Protein AF-A0A2E7CKZ2-F1 (afdb_monomer)

pLDDT: mean 75.41, std 21.63, range [37.88, 98.19]

Foldseek 3Di:
DVVVVVVVLVVVLVCLVCVLVVVLVPPPDPPDDPPVCVVSVVVSVCCVVLVVVVCVLVVVVVVVVVVVVVVLVVCVVVVVVVCCVPPVPPPPVPPDPPPPDPQDPPVVLLVQLLVLQLVLQLLLCVVCCVPDVPLQVPHDSNLLSNLLSCLSVLLVVLLVVLCVVLVKDKGKDFDPSQSVVSVVLSVVSARASRRIFMAIGDPLQSLLVSLLRSLVSLLVQLVVLCVVCVVVVPVSSLSSSLSSLRNSLRLLDLDPPRSVVSNCVRPVPSSSVSNSVSVVCNSPSRDPVNSVRD

Secondary structure (DSSP, 8-state):
-HHHHHHHHHHHHHHHHHHHHHHHHH----S--TTHHHHHHHHHHHHHHHHHHHHHHHHHHHHHHHHHHHHHHHHHHHHHHHHHHH-TT----TTS-TT------HHHHHHHHHHHHHHHHHHHHHHHHTT-GGGSTT--HHHHHHHHHHHHHHHHHHHHHHHHHHT-EEEEE--HHHHHHHHHHHHTT-----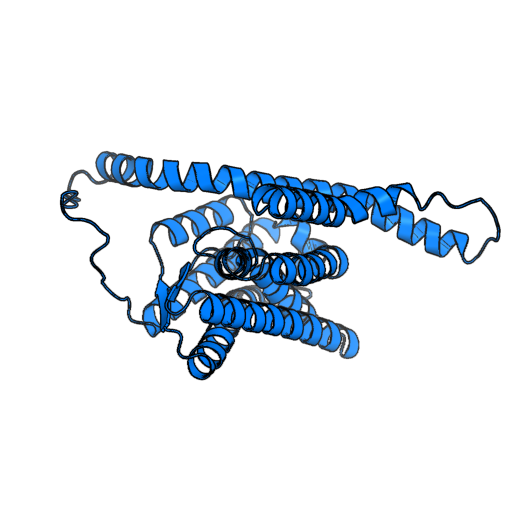S-EEEEES-HHHHHHHHHHHHHHHHHHHHHHHHHHHHHT-HHHHHHHHHHHHHHHHHTSS-TTSHHHHHHHH-HHHHHHHHHHHHHHHHHHS-GGGGG--

Sequence (294 aa):
MSNLASSFLFALAWLVLLTPIFFIGWFEPDAGSGETAVATMVFATIFRSNGRNILRSSLMSAIRTTIRMISRRVIRVLIPFILRVFLPMARTSTSKNPDLDSKQPLFLSLTISFFALFFSFLGVLWLHLLQAPSILAGLSLGVGAALAGSALLFHYVYLFVFSRYLNVSVDLQVPADGLLLQAYFTGAGSYLPLASDVLVEGDSKNCAVCSFWCISALLGTSLMFDLIGHLWGSPLFVLWGAQILLYTFVVSFPLPPLQGYTLWKGYKLWWVMIFSLIFCSFVLNLPQPFYAIL

Nearest PDB structures (foldseek):
  8u3d-assembly1_A  TM=3.084E-01  e=3.964E+00  Homo sapiens
  6p2p-assembly1_B  TM=1.434E-01  e=7.604E+00  Homo sapiens

Structure (mmCIF, N/CA/C/O backbone):
data_AF-A0A2E7CKZ2-F1
#
_entry.id   AF-A0A2E7CKZ2-F1
#
loop_
_atom_site.group_PDB
_atom_site.id
_atom_site.type_symbol
_atom_site.label_atom_id
_atom_site.label_alt_id
_atom_site.label_comp_id
_atom_site.label_asym_id
_atom_site.label_entity_id
_atom_site.label_seq_id
_atom_site.pdbx_PDB_ins_code
_atom_site.Cartn_x
_atom_site.Cartn_y
_atom_site.Cartn_z
_atom_site.occupancy
_atom_site.B_iso_or_equiv
_atom_site.auth_seq_id
_atom_site.auth_comp_id
_atom_site.auth_asym_id
_atom_site.auth_atom_id
_atom_site.pdbx_PDB_model_num
ATOM 1 N N . MET A 1 1 ? -21.711 -20.782 21.950 1.00 48.84 1 MET A N 1
ATOM 2 C CA . MET A 1 1 ? -21.763 -20.887 20.468 1.00 48.84 1 MET A CA 1
ATOM 3 C C . MET A 1 1 ? -20.731 -20.011 19.732 1.00 48.84 1 MET A C 1
ATOM 5 O O . MET A 1 1 ? -20.513 -20.247 18.553 1.00 48.84 1 MET A O 1
ATOM 9 N N . SER A 1 2 ? -20.036 -19.062 20.379 1.00 57.38 2 SER A N 1
ATOM 10 C CA . SER A 1 2 ? -19.070 -18.151 19.724 1.00 57.38 2 SER A CA 1
ATOM 11 C C . SER A 1 2 ? -17.755 -18.800 19.256 1.00 57.38 2 SER A C 1
ATOM 13 O O . SER A 1 2 ? -17.193 -18.367 18.253 1.00 57.38 2 SER A O 1
ATOM 15 N N . ASN A 1 3 ? -17.276 -19.850 19.936 1.00 55.06 3 ASN A N 1
ATOM 16 C CA . ASN A 1 3 ? -16.009 -20.506 19.579 1.00 55.06 3 ASN A CA 1
ATOM 17 C C . ASN A 1 3 ? -16.115 -21.388 18.329 1.00 55.06 3 ASN A C 1
ATOM 19 O O . ASN A 1 3 ? -15.192 -21.415 17.528 1.00 55.06 3 ASN A O 1
ATOM 23 N N . LEU A 1 4 ? -17.255 -22.050 18.104 1.00 60.00 4 LEU A N 1
ATOM 24 C CA . LEU A 1 4 ? -17.423 -22.908 16.928 1.00 60.00 4 LEU A CA 1
ATOM 25 C C . LEU A 1 4 ? -17.482 -22.082 15.631 1.00 60.00 4 LEU A C 1
ATOM 27 O O . LEU A 1 4 ? -16.853 -22.430 14.638 1.00 60.00 4 LEU A O 1
ATOM 31 N N . ALA A 1 5 ? -18.181 -20.942 15.667 1.00 51.09 5 ALA A N 1
ATOM 32 C CA . ALA A 1 5 ? -18.279 -20.026 14.533 1.00 51.09 5 ALA A CA 1
ATOM 33 C C . ALA A 1 5 ? -16.936 -19.349 14.210 1.00 51.09 5 ALA A C 1
ATOM 35 O O . ALA A 1 5 ? -16.622 -19.127 13.041 1.00 51.09 5 ALA A O 1
ATOM 36 N N . SER A 1 6 ? -16.116 -19.045 15.224 1.00 43.94 6 SER A N 1
ATOM 37 C CA . SER A 1 6 ? -14.786 -18.467 15.003 1.00 43.94 6 SER A CA 1
ATOM 38 C C . SER A 1 6 ? -13.802 -19.493 14.434 1.00 43.94 6 SER A C 1
ATOM 40 O O . SER A 1 6 ? -13.069 -19.156 13.505 1.00 43.94 6 SER A O 1
ATOM 42 N N . SER A 1 7 ? -13.837 -20.741 14.914 1.00 53.34 7 SER A N 1
ATOM 43 C CA . SER A 1 7 ? -13.056 -21.854 14.363 1.00 53.34 7 SER A CA 1
ATOM 44 C C . SER A 1 7 ? -13.473 -22.196 12.934 1.00 53.34 7 SER A C 1
ATOM 46 O O . SER A 1 7 ? -12.609 -22.420 12.092 1.00 53.34 7 SER A O 1
ATOM 48 N N . PHE A 1 8 ? -14.773 -22.164 12.627 1.00 59.25 8 PHE A N 1
ATOM 49 C CA . PHE A 1 8 ? -15.283 -22.389 11.274 1.00 59.25 8 PHE A CA 1
ATOM 50 C C . PHE A 1 8 ? -14.868 -21.276 10.305 1.00 59.25 8 PHE A C 1
ATOM 52 O O . PHE A 1 8 ? -14.371 -21.569 9.226 1.00 59.25 8 PHE A O 1
ATOM 59 N N . LEU A 1 9 ? -14.985 -20.002 10.697 1.00 46.72 9 LEU A N 1
ATOM 60 C CA . LEU A 1 9 ? -14.519 -18.877 9.874 1.00 46.72 9 LEU A CA 1
ATOM 61 C C . LEU A 1 9 ? -13.000 -18.892 9.669 1.00 46.72 9 LEU A C 1
ATOM 63 O O . LEU A 1 9 ? -12.528 -18.523 8.600 1.00 46.72 9 LEU A O 1
ATOM 67 N N . PHE A 1 10 ? -12.235 -19.330 10.671 1.00 47.62 10 PHE A N 1
ATOM 68 C CA . PHE A 1 10 ? -10.790 -19.511 10.546 1.00 47.62 10 PHE A CA 1
ATOM 69 C C . PHE A 1 10 ? -10.451 -20.652 9.582 1.00 47.62 10 PHE A C 1
ATOM 71 O O . PHE A 1 10 ? -9.622 -20.467 8.696 1.00 47.62 10 PHE A O 1
ATOM 78 N N . ALA A 1 11 ? -11.127 -21.798 9.701 1.00 56.72 11 ALA A N 1
ATOM 79 C CA . ALA A 1 11 ? -10.973 -22.919 8.780 1.00 56.72 11 ALA A CA 1
ATOM 80 C C . ALA A 1 11 ? -11.380 -22.538 7.352 1.00 56.72 11 ALA A C 1
ATOM 82 O O . ALA A 1 11 ? -10.659 -22.875 6.426 1.00 56.72 11 ALA A O 1
ATOM 83 N N . LEU A 1 12 ? -12.468 -21.783 7.179 1.00 50.94 12 LEU A N 1
ATOM 84 C CA . LEU A 1 12 ? -12.929 -21.271 5.889 1.00 50.94 12 LEU A CA 1
ATOM 85 C C . LEU A 1 12 ? -11.936 -20.267 5.297 1.00 50.94 12 LEU A C 1
ATOM 87 O O . LEU A 1 12 ? -11.638 -20.353 4.118 1.00 50.94 12 LEU A O 1
ATOM 91 N N . ALA A 1 13 ? -11.382 -19.353 6.097 1.00 45.56 13 ALA A N 1
ATOM 92 C CA . ALA A 1 13 ? -10.348 -18.424 5.642 1.00 45.56 13 ALA A CA 1
ATOM 93 C C . ALA A 1 13 ? -9.080 -19.168 5.203 1.00 45.56 13 ALA A C 1
ATOM 95 O O . ALA A 1 13 ? -8.517 -18.853 4.160 1.00 45.56 13 ALA A O 1
ATOM 96 N N . TRP A 1 14 ? -8.666 -20.197 5.948 1.00 50.31 14 TRP A N 1
ATOM 97 C CA . TRP A 1 14 ? -7.591 -21.094 5.525 1.00 50.31 14 TRP A CA 1
ATOM 98 C C . TRP A 1 14 ? -7.952 -21.857 4.259 1.00 50.31 14 TRP A C 1
ATOM 100 O O . TRP A 1 14 ? -7.130 -21.934 3.360 1.00 50.31 14 TRP A O 1
ATOM 110 N N . LEU A 1 15 ? -9.174 -22.368 4.142 1.00 51.94 15 LEU A N 1
ATOM 111 C CA . LEU A 1 15 ? -9.655 -23.038 2.938 1.00 51.94 15 LEU A CA 1
ATOM 112 C C . LEU A 1 15 ? -9.663 -22.091 1.743 1.00 51.94 15 LEU A C 1
ATOM 114 O O . LEU A 1 15 ? -9.251 -22.520 0.683 1.00 51.94 15 LEU A O 1
ATOM 118 N N . VAL A 1 16 ? -10.030 -20.819 1.918 1.00 49.47 16 VAL A N 1
ATOM 119 C CA . VAL A 1 16 ? -9.993 -19.779 0.878 1.00 49.47 16 VAL A CA 1
ATOM 120 C C . VAL A 1 16 ? -8.548 -19.432 0.487 1.00 49.47 16 VAL A C 1
ATOM 122 O O . VAL A 1 16 ? -8.231 -19.308 -0.694 1.00 49.47 16 VAL A O 1
ATOM 125 N N . LEU A 1 17 ? -7.636 -19.351 1.459 1.00 45.12 17 LEU A N 1
ATOM 126 C CA . LEU A 1 17 ? -6.200 -19.145 1.218 1.00 45.12 17 LEU A CA 1
ATOM 127 C C . LEU A 1 17 ? -5.527 -20.364 0.567 1.00 45.12 17 LEU A C 1
ATOM 129 O O . LEU A 1 17 ? -4.570 -20.213 -0.190 1.00 45.12 17 LEU A O 1
ATOM 133 N N . LEU A 1 18 ? -6.028 -21.568 0.847 1.00 47.62 18 LEU A N 1
ATOM 134 C CA . LEU A 1 18 ? -5.544 -22.829 0.292 1.00 47.62 18 LEU A CA 1
ATOM 135 C C . LEU A 1 18 ? -6.290 -23.228 -0.992 1.00 47.62 18 LEU A C 1
ATOM 137 O O . LEU A 1 18 ? -5.758 -24.023 -1.757 1.00 47.62 18 LEU A O 1
ATOM 141 N N . THR A 1 19 ? -7.478 -22.688 -1.289 1.00 50.00 19 THR A N 1
ATOM 142 C CA . THR A 1 19 ? -8.246 -23.030 -2.501 1.00 50.00 19 THR A CA 1
ATOM 143 C C . THR A 1 19 ? -7.470 -22.771 -3.780 1.00 50.00 19 THR A C 1
ATOM 145 O O . THR A 1 19 ? -7.541 -23.636 -4.642 1.00 50.00 19 THR A O 1
ATOM 148 N N . PRO A 1 20 ? -6.666 -21.699 -3.921 1.00 41.34 20 PRO A N 1
ATOM 149 C CA . PRO A 1 20 ? -5.769 -21.555 -5.064 1.00 41.34 20 PRO A CA 1
ATOM 150 C C . PRO A 1 20 ? -4.798 -22.736 -5.211 1.00 41.34 20 PRO A C 1
ATOM 152 O O . PRO A 1 20 ? -4.521 -23.166 -6.324 1.00 41.34 20 PRO A O 1
ATOM 155 N N . ILE A 1 21 ? -4.330 -23.318 -4.100 1.00 42.38 21 ILE A N 1
ATOM 156 C CA . ILE A 1 21 ? -3.440 -24.492 -4.090 1.00 42.38 21 ILE A CA 1
ATOM 157 C C . ILE A 1 21 ? -4.184 -25.744 -4.578 1.00 42.38 21 ILE A C 1
ATOM 159 O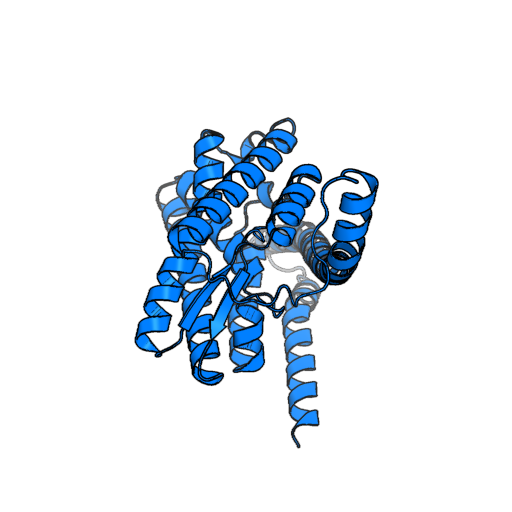 O . ILE A 1 21 ? -3.619 -26.529 -5.337 1.00 42.38 21 ILE A O 1
ATOM 163 N N . PHE A 1 22 ? -5.455 -25.910 -4.198 1.00 43.75 22 PHE A N 1
ATOM 164 C CA . PHE A 1 22 ? -6.297 -27.020 -4.661 1.00 43.75 22 PHE A CA 1
ATOM 165 C C . PHE A 1 22 ? -6.799 -26.834 -6.102 1.00 43.75 22 PHE A C 1
ATOM 167 O O . PHE A 1 22 ? -6.844 -27.806 -6.849 1.00 43.75 22 PHE A O 1
ATOM 174 N N . PHE A 1 23 ? -7.078 -25.602 -6.538 1.00 43.78 23 PHE A N 1
ATOM 175 C CA . PHE A 1 23 ? -7.429 -25.271 -7.926 1.00 43.78 23 PHE A CA 1
ATOM 176 C C . PHE A 1 23 ? -6.278 -25.587 -8.892 1.00 43.78 23 PHE A C 1
ATOM 178 O O . PHE A 1 23 ? -6.512 -26.085 -9.989 1.00 43.78 23 PHE A O 1
ATOM 185 N N . ILE A 1 24 ? -5.028 -25.378 -8.460 1.00 42.09 24 ILE A N 1
ATOM 186 C CA . ILE A 1 24 ? -3.824 -25.775 -9.211 1.00 42.09 24 ILE A CA 1
ATOM 187 C C . ILE A 1 24 ? -3.685 -27.307 -9.295 1.00 42.09 24 ILE A C 1
ATOM 189 O O . ILE A 1 24 ? -3.113 -27.812 -10.258 1.00 42.09 24 ILE A O 1
ATOM 193 N N . GLY A 1 25 ? -4.192 -28.047 -8.304 1.00 40.78 25 GLY A N 1
ATOM 194 C CA . GLY A 1 25 ? -4.194 -29.513 -8.300 1.00 40.78 25 GLY A CA 1
ATOM 195 C C . GLY A 1 25 ? -5.322 -30.147 -9.118 1.00 40.78 25 GLY A C 1
ATOM 196 O O . GLY A 1 25 ? -5.184 -31.294 -9.520 1.00 40.78 25 GLY A O 1
ATOM 197 N N . TRP A 1 26 ? -6.415 -29.418 -9.367 1.00 40.75 26 TRP A N 1
ATOM 198 C CA . TRP A 1 26 ? -7.610 -29.941 -10.042 1.00 40.75 26 TRP A CA 1
ATOM 199 C C . TRP A 1 26 ? -7.639 -29.669 -11.554 1.00 40.75 26 TRP A C 1
ATOM 201 O O . TRP A 1 26 ? -8.376 -30.325 -12.282 1.00 40.75 26 TRP A O 1
ATOM 211 N N . PHE A 1 27 ? -6.793 -28.757 -12.047 1.00 42.16 27 PHE A N 1
ATOM 212 C CA . PHE A 1 27 ? -6.479 -28.631 -13.473 1.00 42.16 27 PHE A CA 1
ATOM 213 C C . PHE A 1 27 ? -5.459 -29.701 -13.890 1.00 42.16 27 PHE A C 1
ATOM 215 O O . PHE A 1 27 ? -4.301 -29.421 -14.207 1.00 42.16 27 PHE A O 1
ATOM 222 N N . GLU A 1 28 ? -5.901 -30.951 -13.867 1.00 40.38 28 GLU A N 1
ATOM 223 C CA . GLU A 1 28 ? -5.274 -32.044 -14.598 1.00 40.38 28 GLU A CA 1
ATOM 224 C C . GLU A 1 28 ? -6.033 -32.135 -15.929 1.00 40.38 28 GLU A C 1
ATOM 226 O O . GLU A 1 28 ? -7.205 -32.508 -15.933 1.00 40.38 28 GLU A O 1
ATOM 231 N N . PRO A 1 29 ? -5.469 -31.650 -17.051 1.00 43.16 29 PRO A N 1
ATOM 232 C CA . PRO A 1 29 ? -6.186 -31.678 -18.313 1.00 43.16 29 PRO A CA 1
ATOM 233 C C . PRO A 1 29 ? -6.308 -33.130 -18.775 1.00 43.16 29 PRO A C 1
ATOM 235 O O . PRO A 1 29 ? -5.307 -33.753 -19.134 1.00 43.16 29 PRO A O 1
ATOM 238 N N . ASP A 1 30 ? -7.537 -33.645 -18.802 1.00 44.22 30 ASP A N 1
ATOM 239 C CA . ASP A 1 30 ? -7.865 -34.801 -19.625 1.00 44.22 30 ASP A CA 1
ATOM 240 C C . ASP A 1 30 ? -7.449 -34.472 -21.061 1.00 44.22 30 ASP A C 1
ATOM 242 O O . ASP A 1 30 ? -7.875 -33.480 -21.661 1.00 44.22 30 ASP A O 1
ATOM 246 N N . ALA A 1 31 ? -6.527 -35.276 -21.580 1.00 43.78 31 ALA A N 1
ATOM 247 C CA . ALA A 1 31 ? -5.954 -35.116 -22.901 1.00 43.78 31 ALA A CA 1
ATOM 248 C C . ALA A 1 31 ? -7.052 -35.257 -23.968 1.00 43.78 31 ALA A C 1
ATOM 250 O O . ALA A 1 31 ? -7.397 -36.361 -24.384 1.00 43.78 31 ALA A O 1
ATOM 251 N N . GLY A 1 32 ? -7.605 -34.133 -24.426 1.00 47.03 32 GLY A N 1
ATOM 252 C CA . GLY A 1 32 ? -8.615 -34.129 -25.477 1.00 47.03 32 GLY A CA 1
ATOM 253 C C . GLY A 1 32 ? -8.864 -32.750 -26.083 1.00 47.03 32 GLY A C 1
ATOM 254 O O . GLY A 1 32 ? -9.444 -31.881 -25.445 1.00 47.03 32 GLY A O 1
ATOM 255 N N . SER A 1 33 ? -8.506 -32.610 -27.364 1.00 45.28 33 SER A N 1
ATOM 256 C CA . SER A 1 33 ? -8.707 -31.478 -28.295 1.00 45.28 33 SER A CA 1
ATOM 257 C C . SER A 1 33 ? -7.656 -30.344 -28.266 1.00 45.28 33 SER A C 1
ATOM 259 O O . SER A 1 33 ? -7.443 -29.638 -27.286 1.00 45.28 33 SER A O 1
ATOM 261 N N . GLY A 1 34 ? -6.946 -30.221 -29.394 1.00 49.44 34 GLY A N 1
ATOM 262 C CA . GLY A 1 34 ? -5.581 -29.692 -29.511 1.00 49.44 34 GLY A CA 1
ATOM 263 C C . GLY A 1 34 ? -5.383 -28.178 -29.610 1.00 49.44 34 GLY A C 1
ATOM 264 O O . GLY A 1 34 ? -4.256 -27.765 -29.852 1.00 49.44 34 GLY A O 1
ATOM 265 N N . GLU A 1 35 ? -6.400 -27.342 -29.397 1.00 46.47 35 GLU A N 1
ATOM 266 C CA . GLU A 1 35 ? -6.228 -25.874 -29.468 1.00 46.47 35 GLU A CA 1
ATOM 267 C C . GLU A 1 35 ? -6.567 -25.168 -28.147 1.00 46.47 35 GLU A C 1
ATOM 269 O O . GLU A 1 35 ? -5.839 -24.276 -27.711 1.00 46.47 35 GLU A O 1
ATOM 274 N N . THR A 1 36 ? -7.574 -25.643 -27.412 1.00 44.56 36 THR A N 1
ATOM 275 C CA . THR A 1 36 ? -7.853 -25.197 -26.036 1.00 44.56 36 THR A CA 1
ATOM 276 C C . THR A 1 36 ? -6.867 -25.788 -25.030 1.00 44.56 36 THR A C 1
ATOM 278 O O . THR A 1 36 ? -6.521 -25.111 -24.059 1.00 44.56 36 THR A O 1
ATOM 281 N N . ALA A 1 37 ? -6.348 -26.996 -25.291 1.00 44.62 37 ALA A N 1
ATOM 282 C CA . ALA A 1 37 ? -5.346 -27.676 -24.469 1.00 44.62 37 ALA A CA 1
ATOM 283 C C . ALA A 1 37 ? -3.989 -26.958 -24.452 1.00 44.62 37 ALA A C 1
ATOM 285 O O . ALA A 1 37 ? -3.309 -26.983 -23.436 1.00 44.62 37 ALA A O 1
ATOM 286 N N . VAL A 1 38 ? -3.594 -26.272 -25.530 1.00 45.97 38 VAL A N 1
ATOM 287 C CA . VAL A 1 38 ? -2.314 -25.541 -25.572 1.00 45.97 38 VAL A CA 1
ATOM 288 C C . VAL A 1 38 ? -2.412 -24.240 -24.779 1.00 45.97 38 VAL A C 1
ATOM 290 O O . VAL A 1 38 ? -1.526 -23.947 -23.981 1.00 45.97 38 VAL A O 1
ATOM 293 N N . ALA A 1 39 ? -3.516 -23.497 -24.907 1.00 38.91 39 ALA A N 1
ATOM 294 C CA . ALA A 1 39 ? -3.749 -22.297 -24.105 1.00 38.91 39 ALA A CA 1
ATOM 295 C C . ALA A 1 39 ? -3.887 -22.636 -22.611 1.00 38.91 39 ALA A C 1
ATOM 297 O O . ALA A 1 39 ? -3.234 -22.009 -21.781 1.00 38.91 39 ALA A O 1
ATOM 298 N N . THR A 1 40 ? -4.653 -23.673 -22.256 1.00 42.12 40 THR A N 1
ATOM 299 C CA . THR A 1 40 ? -4.749 -24.135 -20.859 1.00 42.12 40 THR A CA 1
ATOM 300 C C . THR A 1 40 ? -3.457 -24.763 -20.354 1.00 42.12 40 THR A C 1
ATOM 302 O O . THR A 1 40 ? -3.121 -24.524 -19.204 1.00 42.12 40 THR A O 1
ATOM 305 N N . MET A 1 41 ? -2.678 -25.480 -21.169 1.00 44.09 41 MET A N 1
ATOM 306 C CA . MET A 1 41 ? -1.361 -25.991 -20.768 1.00 44.09 41 MET A CA 1
ATOM 307 C C . MET A 1 41 ? -0.366 -24.846 -20.564 1.00 44.09 41 MET A C 1
ATOM 309 O O . MET A 1 41 ? 0.372 -24.877 -19.587 1.00 44.09 41 MET A O 1
ATOM 313 N N . VAL A 1 42 ? -0.364 -23.801 -21.395 1.00 46.78 42 VAL A N 1
ATOM 314 C CA . VAL A 1 42 ? 0.494 -22.618 -21.208 1.00 46.78 42 VAL A CA 1
ATOM 315 C C . VAL A 1 42 ? 0.060 -21.827 -19.973 1.00 46.78 42 VAL A C 1
ATOM 317 O O . VAL A 1 42 ? 0.902 -21.540 -19.127 1.00 46.78 42 VAL A O 1
ATOM 320 N N . PHE A 1 43 ? -1.237 -21.564 -19.787 1.00 39.19 43 PHE A N 1
ATOM 321 C CA . PHE A 1 43 ? -1.750 -20.913 -18.577 1.00 39.19 43 PHE A CA 1
ATOM 322 C C . PHE A 1 43 ? -1.503 -21.749 -17.321 1.00 39.19 43 PHE A C 1
ATOM 324 O O . PHE A 1 43 ? -1.049 -21.199 -16.326 1.00 39.19 43 PHE A O 1
ATOM 331 N N . ALA A 1 44 ? -1.716 -23.065 -17.364 1.00 40.50 44 ALA A N 1
ATOM 332 C CA . ALA A 1 44 ? -1.455 -23.974 -16.252 1.00 40.50 44 ALA A CA 1
ATOM 333 C C . ALA A 1 44 ? 0.040 -24.124 -15.975 1.00 40.50 44 ALA A C 1
ATOM 335 O O . ALA A 1 44 ? 0.412 -24.254 -14.817 1.00 40.50 44 ALA A O 1
ATOM 336 N N . THR A 1 45 ? 0.910 -24.062 -16.986 1.00 45.19 45 THR A N 1
ATOM 337 C CA . THR A 1 45 ? 2.371 -24.102 -16.808 1.00 45.19 45 THR A CA 1
ATOM 338 C C . THR A 1 45 ? 2.888 -22.777 -16.254 1.00 45.19 45 THR A C 1
ATOM 340 O O . THR A 1 45 ? 3.719 -22.796 -15.350 1.00 45.19 45 THR A O 1
ATOM 343 N N . ILE A 1 46 ? 2.345 -21.639 -16.700 1.00 44.72 46 ILE A N 1
ATOM 344 C CA . ILE A 1 46 ? 2.622 -20.305 -16.145 1.00 44.72 46 ILE A CA 1
ATOM 345 C C . ILE A 1 46 ? 2.105 -20.220 -14.701 1.00 44.72 46 ILE A C 1
ATOM 347 O O . ILE A 1 46 ? 2.840 -19.789 -13.820 1.00 44.72 46 ILE A O 1
ATOM 351 N N . PHE A 1 47 ? 0.901 -20.712 -14.404 1.00 42.03 47 PHE A N 1
ATOM 352 C CA . PHE A 1 47 ? 0.375 -20.790 -13.037 1.00 42.03 47 PHE A CA 1
ATOM 353 C C . PHE A 1 47 ? 1.104 -21.825 -12.168 1.00 42.03 47 PHE A C 1
ATOM 355 O O . PHE A 1 47 ? 1.278 -21.597 -10.975 1.00 42.03 47 PHE A O 1
ATOM 362 N N . ARG A 1 48 ? 1.582 -22.948 -12.719 1.00 44.88 48 ARG A N 1
ATOM 363 C CA . ARG A 1 48 ? 2.382 -23.936 -11.970 1.00 44.88 48 ARG A CA 1
ATOM 364 C C . ARG A 1 48 ? 3.773 -23.412 -11.655 1.00 44.88 48 ARG A C 1
ATOM 366 O O . ARG A 1 48 ? 4.237 -23.615 -10.535 1.00 44.88 48 ARG A O 1
ATOM 373 N N . SER A 1 49 ? 4.450 -22.784 -12.616 1.00 41.44 49 SER A N 1
ATOM 374 C CA . SER A 1 49 ? 5.832 -22.331 -12.440 1.00 41.44 49 SER A CA 1
ATOM 375 C C . SER A 1 49 ? 5.891 -21.008 -11.678 1.00 41.44 49 SER A C 1
ATOM 377 O O . SER A 1 49 ? 6.630 -20.911 -10.697 1.00 41.44 49 SER A O 1
ATOM 379 N N . ASN A 1 50 ? 5.052 -20.031 -12.039 1.00 40.97 50 ASN A N 1
ATOM 380 C CA . ASN A 1 50 ? 4.984 -18.750 -11.346 1.00 40.97 50 ASN A CA 1
ATOM 381 C C . ASN A 1 50 ? 4.133 -18.863 -10.093 1.00 40.97 50 ASN A C 1
ATOM 383 O O . ASN A 1 50 ? 4.603 -18.473 -9.042 1.00 40.97 50 ASN A O 1
ATOM 387 N N . GLY A 1 51 ? 2.949 -19.473 -10.121 1.00 37.88 51 GLY A N 1
ATOM 388 C CA . GLY A 1 51 ? 2.081 -19.548 -8.940 1.00 37.88 51 GLY A CA 1
ATOM 389 C C . GLY A 1 51 ? 2.701 -20.317 -7.776 1.00 37.88 51 GLY A C 1
ATOM 390 O O . GLY A 1 51 ? 2.558 -19.882 -6.643 1.00 37.88 51 GLY A O 1
ATOM 391 N N . ARG A 1 52 ? 3.473 -21.390 -8.003 1.00 44.47 52 ARG A N 1
ATOM 392 C CA . ARG A 1 52 ? 4.155 -22.114 -6.911 1.00 44.47 52 ARG A CA 1
ATOM 393 C C . ARG A 1 52 ? 5.359 -21.345 -6.363 1.00 44.47 52 ARG A C 1
ATOM 395 O O . ARG A 1 52 ? 5.586 -21.386 -5.158 1.00 44.47 52 ARG A O 1
ATOM 402 N N . ASN A 1 53 ? 6.088 -20.608 -7.202 1.00 46.91 53 ASN A N 1
ATOM 403 C CA . ASN A 1 53 ? 7.192 -19.746 -6.766 1.00 46.91 53 ASN A CA 1
ATOM 404 C C . ASN A 1 53 ? 6.701 -18.434 -6.135 1.00 46.91 53 ASN A C 1
ATOM 406 O O . ASN A 1 53 ? 7.283 -18.005 -5.149 1.00 46.91 53 ASN A O 1
ATOM 410 N N . ILE A 1 54 ? 5.601 -17.863 -6.626 1.00 44.88 54 ILE A N 1
ATOM 411 C CA . ILE A 1 54 ? 4.914 -16.674 -6.110 1.00 44.88 54 ILE A CA 1
ATOM 412 C C . ILE A 1 54 ? 4.183 -17.013 -4.819 1.00 44.88 54 ILE A C 1
ATOM 414 O O . ILE A 1 54 ? 4.308 -16.263 -3.868 1.00 44.88 54 ILE A O 1
ATOM 418 N N . LEU A 1 55 ? 3.475 -18.143 -4.709 1.00 46.25 55 LEU A N 1
ATOM 419 C CA . LEU A 1 55 ? 2.917 -18.593 -3.429 1.00 46.25 55 LEU A CA 1
ATOM 420 C C . LEU A 1 55 ? 4.041 -18.885 -2.454 1.00 46.25 55 LEU A C 1
ATOM 422 O O . LEU A 1 55 ? 3.964 -18.449 -1.320 1.00 46.25 55 LEU A O 1
ATOM 426 N N . ARG A 1 56 ? 5.113 -19.569 -2.865 1.00 47.06 56 ARG A N 1
ATOM 427 C CA . ARG A 1 56 ? 6.229 -19.847 -1.960 1.00 47.06 56 ARG A CA 1
ATOM 428 C C . ARG A 1 56 ? 6.978 -18.575 -1.569 1.00 47.06 56 ARG A C 1
ATOM 430 O O . ARG A 1 56 ? 7.360 -18.503 -0.410 1.00 47.06 56 ARG A O 1
ATOM 437 N N . SER A 1 57 ? 7.140 -17.580 -2.448 1.00 50.59 57 SER A N 1
ATOM 438 C CA . SER A 1 57 ? 7.781 -16.294 -2.131 1.00 50.59 57 SER A CA 1
ATOM 439 C C . SER A 1 57 ? 6.857 -15.366 -1.348 1.00 50.59 57 SER A C 1
ATOM 441 O O . SER A 1 57 ? 7.306 -14.786 -0.375 1.00 50.59 57 SER A O 1
ATOM 443 N N . SER A 1 58 ? 5.567 -15.295 -1.673 1.00 41.97 58 SER A N 1
ATOM 444 C CA . SER A 1 58 ? 4.561 -14.473 -0.983 1.00 41.97 58 SER A CA 1
ATOM 445 C C . SER A 1 58 ? 4.208 -15.057 0.380 1.00 41.97 58 SER A C 1
ATOM 447 O O . SER A 1 58 ? 4.088 -14.316 1.347 1.00 41.97 58 SER A O 1
ATOM 449 N N . LEU A 1 59 ? 4.119 -16.386 0.497 1.00 43.97 59 LEU A N 1
ATOM 450 C CA . LEU A 1 59 ? 3.968 -17.099 1.767 1.00 43.97 59 LEU A CA 1
ATOM 451 C C . LEU A 1 59 ? 5.264 -17.033 2.577 1.00 43.97 59 LEU A C 1
ATOM 453 O O . LEU A 1 59 ? 5.196 -16.752 3.765 1.00 43.97 59 LEU A O 1
ATOM 457 N N . MET A 1 60 ? 6.447 -17.207 1.969 1.00 45.28 60 MET A N 1
ATOM 458 C CA . MET A 1 60 ? 7.721 -16.946 2.657 1.00 45.28 60 MET A CA 1
ATOM 459 C C . MET A 1 60 ? 7.828 -15.495 3.091 1.00 45.28 60 MET A C 1
ATOM 461 O O . MET A 1 60 ? 8.334 -15.260 4.177 1.00 45.28 60 MET A O 1
ATOM 465 N N . SER A 1 61 ? 7.359 -14.540 2.287 1.00 44.56 61 SER A N 1
ATOM 466 C CA . SER A 1 61 ? 7.380 -13.114 2.597 1.00 44.56 61 SER A CA 1
ATOM 467 C C . SER A 1 61 ? 6.403 -12.824 3.725 1.00 44.56 61 SER A C 1
ATOM 469 O O . SER A 1 61 ? 6.826 -12.199 4.682 1.00 44.56 61 SER A O 1
ATOM 471 N N . ALA A 1 62 ? 5.189 -13.390 3.721 1.00 41.34 62 ALA A N 1
ATOM 472 C CA . ALA A 1 62 ? 4.204 -13.314 4.807 1.00 41.34 62 ALA A CA 1
ATOM 473 C C . ALA A 1 62 ? 4.680 -13.991 6.107 1.00 41.34 62 ALA A C 1
ATOM 475 O O . ALA A 1 62 ? 4.520 -13.438 7.197 1.00 41.34 62 ALA A O 1
ATOM 476 N N . ILE A 1 63 ? 5.336 -15.150 6.015 1.00 42.78 63 ILE A N 1
ATOM 477 C CA . ILE A 1 63 ? 6.010 -15.817 7.140 1.00 42.78 63 ILE A CA 1
ATOM 478 C C . ILE A 1 63 ? 7.164 -14.942 7.633 1.00 42.78 63 ILE A C 1
ATOM 480 O O . ILE A 1 63 ? 7.297 -14.740 8.839 1.00 42.78 63 ILE A O 1
ATOM 484 N N . ARG A 1 64 ? 7.933 -14.320 6.729 1.00 49.81 64 ARG A N 1
ATOM 485 C CA . ARG A 1 64 ? 8.927 -13.297 7.074 1.00 49.81 64 ARG A CA 1
ATOM 486 C C . ARG A 1 64 ? 8.239 -12.130 7.778 1.00 49.81 64 ARG A C 1
ATOM 488 O O . ARG A 1 64 ? 8.731 -11.728 8.813 1.00 49.81 64 ARG A O 1
ATOM 495 N N . THR A 1 65 ? 7.073 -11.654 7.338 1.00 47.38 65 THR A N 1
ATOM 496 C CA . THR A 1 65 ? 6.232 -10.635 8.009 1.00 47.38 65 THR A CA 1
ATOM 497 C C . THR A 1 65 ? 5.768 -11.028 9.395 1.00 47.38 65 THR A C 1
ATOM 499 O O . THR A 1 65 ? 5.751 -10.194 10.298 1.00 47.38 65 THR A O 1
ATOM 502 N N . THR A 1 66 ? 5.522 -12.310 9.615 1.00 40.06 66 THR A N 1
ATOM 503 C CA . THR A 1 66 ? 5.174 -12.839 10.935 1.00 40.06 66 THR A CA 1
ATOM 504 C C . THR A 1 66 ? 6.412 -12.891 11.846 1.00 40.06 66 THR A C 1
ATOM 506 O O . THR A 1 66 ? 6.370 -12.425 12.985 1.00 40.06 66 THR A O 1
ATOM 509 N N . ILE A 1 67 ? 7.562 -13.329 11.317 1.00 40.97 67 ILE A N 1
ATOM 510 C CA . ILE A 1 67 ? 8.879 -13.276 11.983 1.00 40.97 67 ILE A CA 1
ATOM 511 C C . ILE A 1 67 ? 9.319 -11.812 12.235 1.00 40.97 67 ILE A C 1
ATOM 513 O O . ILE A 1 67 ? 9.942 -11.510 13.252 1.00 40.97 67 ILE A O 1
ATOM 517 N N . ARG A 1 68 ? 8.918 -10.865 11.378 1.00 52.78 68 ARG A N 1
ATOM 518 C CA . ARG A 1 68 ? 9.181 -9.415 11.481 1.00 52.78 68 ARG A CA 1
ATOM 519 C C . ARG A 1 68 ? 8.442 -8.745 12.654 1.00 52.78 68 ARG A C 1
ATOM 521 O O . ARG A 1 68 ? 8.870 -7.696 13.120 1.00 52.78 68 ARG A O 1
ATOM 528 N N . MET A 1 69 ? 7.365 -9.322 13.193 1.00 49.62 69 MET A N 1
ATOM 529 C CA . MET A 1 69 ? 6.767 -8.824 14.448 1.00 49.62 69 MET A CA 1
ATOM 530 C C . MET A 1 69 ? 7.566 -9.250 15.682 1.00 49.62 69 MET A C 1
ATOM 532 O O . MET A 1 69 ? 7.682 -8.474 16.634 1.00 49.62 69 MET A O 1
ATOM 536 N N . ILE A 1 70 ? 8.173 -10.442 15.646 1.00 44.28 70 ILE A N 1
ATOM 537 C CA . ILE A 1 70 ? 9.163 -10.845 16.651 1.00 44.28 70 ILE A CA 1
ATOM 538 C C . ILE A 1 70 ? 10.349 -9.885 16.564 1.00 44.28 70 ILE A C 1
ATOM 540 O O . ILE A 1 70 ? 10.768 -9.360 17.593 1.00 44.28 70 ILE A O 1
ATOM 544 N N . SER A 1 71 ? 10.805 -9.544 15.350 1.00 42.81 71 SER A N 1
ATOM 545 C CA . SER A 1 71 ? 11.872 -8.556 15.186 1.00 42.81 71 SER A CA 1
ATOM 546 C C . SER A 1 71 ? 11.467 -7.159 15.657 1.00 42.81 71 SER A C 1
ATOM 548 O O . SER A 1 71 ? 12.262 -6.560 16.351 1.00 42.81 71 SER A O 1
ATOM 550 N N . ARG A 1 72 ? 10.246 -6.646 15.431 1.00 52.97 72 ARG A N 1
ATOM 551 C CA . ARG A 1 72 ? 9.799 -5.350 16.006 1.00 52.97 72 ARG A CA 1
ATOM 552 C C . ARG A 1 72 ? 9.820 -5.337 17.538 1.00 52.97 72 ARG A C 1
ATOM 554 O O . ARG A 1 72 ? 10.175 -4.328 18.142 1.00 52.97 72 ARG A O 1
ATOM 561 N N . ARG A 1 73 ? 9.454 -6.449 18.183 1.00 52.44 73 ARG A N 1
ATOM 562 C CA . ARG A 1 73 ? 9.517 -6.586 19.649 1.00 52.44 73 ARG A CA 1
ATOM 563 C C . ARG A 1 73 ? 10.964 -6.644 20.139 1.00 52.44 73 ARG A C 1
ATOM 565 O O . ARG A 1 73 ? 11.301 -6.010 21.128 1.00 52.44 73 ARG A O 1
ATOM 572 N N . VAL A 1 74 ? 11.815 -7.352 19.401 1.00 49.19 74 VAL A N 1
ATOM 573 C CA . VAL A 1 74 ? 13.260 -7.461 19.634 1.00 49.19 74 VAL A CA 1
ATOM 574 C C . VAL A 1 74 ? 13.967 -6.125 19.380 1.00 49.19 74 VAL A C 1
ATOM 576 O O . VAL A 1 74 ? 14.796 -5.732 20.181 1.00 49.19 74 VAL A O 1
ATOM 579 N N . ILE A 1 75 ? 13.584 -5.381 18.346 1.00 54.34 75 ILE A N 1
ATOM 580 C CA . ILE A 1 75 ? 14.079 -4.052 17.967 1.00 54.34 75 ILE A CA 1
ATOM 581 C C . ILE A 1 75 ? 13.692 -3.023 19.030 1.00 54.34 75 ILE A C 1
ATOM 583 O O . ILE A 1 75 ? 14.562 -2.289 19.476 1.00 54.34 75 ILE A O 1
ATOM 587 N N . ARG A 1 76 ? 12.453 -3.026 19.544 1.00 58.22 76 ARG A N 1
ATOM 588 C CA . ARG A 1 76 ? 12.076 -2.170 20.689 1.00 58.22 76 ARG A CA 1
ATOM 589 C C . ARG A 1 76 ? 12.931 -2.408 21.936 1.00 58.22 76 ARG A C 1
ATOM 591 O O . ARG A 1 76 ? 13.109 -1.496 22.734 1.00 58.22 76 ARG A O 1
ATOM 598 N N . VAL A 1 77 ? 13.471 -3.616 22.099 1.00 55.44 77 VAL A N 1
ATOM 599 C CA . VAL A 1 77 ? 14.379 -3.970 23.201 1.00 55.44 77 VAL A CA 1
ATOM 600 C C . VAL A 1 77 ? 15.846 -3.669 22.850 1.00 55.44 77 VAL A C 1
ATOM 602 O O . VAL A 1 77 ? 16.596 -3.198 23.701 1.00 55.44 77 VAL A O 1
ATOM 605 N N . LEU A 1 78 ? 16.261 -3.890 21.599 1.00 48.97 78 LEU A N 1
ATOM 606 C CA . LEU A 1 78 ? 17.643 -3.739 21.133 1.00 48.97 78 LEU A CA 1
ATOM 607 C C . LEU A 1 78 ? 18.014 -2.311 20.749 1.00 48.97 78 LEU A C 1
ATOM 609 O O . LEU A 1 78 ? 19.157 -1.937 20.960 1.00 48.97 78 LEU A O 1
ATOM 613 N N . ILE A 1 79 ? 17.100 -1.495 20.226 1.00 60.19 79 ILE A N 1
ATOM 614 C CA . ILE A 1 79 ? 17.356 -0.084 19.903 1.00 60.19 79 ILE A CA 1
ATOM 615 C C . ILE A 1 79 ? 17.856 0.684 21.130 1.00 60.19 79 ILE A C 1
ATOM 617 O O . ILE A 1 79 ? 18.931 1.274 21.034 1.00 60.19 79 ILE A O 1
ATOM 621 N N . PRO A 1 80 ? 17.171 0.674 22.293 1.00 58.19 80 PRO A N 1
ATOM 622 C CA . PRO A 1 80 ? 17.680 1.382 23.463 1.00 58.19 80 PRO A CA 1
ATOM 623 C C . PRO A 1 80 ? 19.001 0.786 23.965 1.00 58.19 80 PRO A C 1
ATOM 625 O O . PRO A 1 80 ? 19.810 1.509 24.535 1.00 58.19 80 PRO A O 1
ATOM 628 N N . PHE A 1 81 ? 19.259 -0.502 23.727 1.00 62.44 81 PHE A N 1
ATOM 629 C CA . PHE A 1 81 ? 20.537 -1.134 24.054 1.00 62.44 81 PHE A CA 1
ATOM 630 C C . PHE A 1 81 ? 21.672 -0.668 23.124 1.00 62.44 81 PHE A C 1
ATOM 632 O O . PHE A 1 81 ? 22.704 -0.208 23.600 1.00 62.44 81 PHE A O 1
ATOM 639 N N . ILE A 1 82 ? 21.468 -0.703 21.807 1.00 60.56 82 ILE A N 1
ATOM 640 C CA . ILE A 1 82 ? 22.436 -0.279 20.786 1.00 60.56 82 ILE A CA 1
ATOM 641 C C . ILE A 1 82 ? 22.692 1.228 20.892 1.00 60.56 82 ILE A C 1
ATOM 643 O O . ILE A 1 82 ? 23.844 1.650 20.906 1.00 60.56 82 ILE A O 1
ATOM 647 N N . LEU A 1 83 ? 21.651 2.049 21.052 1.00 55.94 83 LEU A N 1
ATOM 648 C CA . LEU A 1 83 ? 21.806 3.490 21.271 1.00 55.94 83 LEU A CA 1
ATOM 649 C C . LEU A 1 83 ? 22.604 3.788 22.547 1.00 55.94 83 LEU A C 1
ATOM 651 O O . LEU A 1 83 ? 23.431 4.692 22.534 1.00 55.94 83 LEU A O 1
ATOM 655 N N . ARG A 1 84 ? 22.436 3.005 23.622 1.00 58.28 84 ARG A N 1
ATOM 656 C CA . ARG A 1 84 ? 23.263 3.138 24.837 1.00 58.28 84 ARG A CA 1
ATOM 657 C C . ARG A 1 84 ? 24.722 2.739 24.617 1.00 58.28 84 ARG A C 1
ATOM 659 O O . ARG A 1 84 ? 25.595 3.335 25.238 1.00 58.28 84 ARG A O 1
ATOM 666 N N . VAL A 1 85 ? 24.985 1.752 23.761 1.00 66.75 85 VAL A N 1
ATOM 667 C CA . VAL A 1 85 ? 26.348 1.298 23.438 1.00 66.75 85 VAL A CA 1
ATOM 668 C C . VAL A 1 85 ? 27.076 2.305 22.543 1.00 66.75 85 VAL A C 1
ATOM 670 O O . VAL A 1 85 ? 28.251 2.575 22.771 1.00 66.75 85 VAL A O 1
ATOM 673 N N . PHE A 1 86 ? 26.392 2.887 21.554 1.00 57.44 86 PHE A N 1
ATOM 674 C CA . PHE A 1 86 ? 27.021 3.752 20.547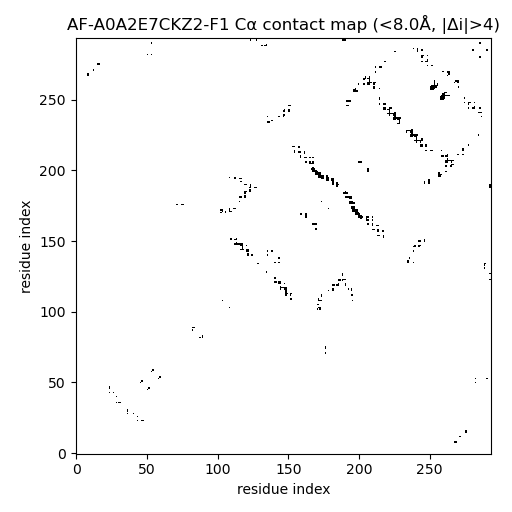 1.00 57.44 86 PHE A CA 1
ATOM 675 C C . PHE A 1 86 ? 26.915 5.259 20.836 1.00 57.44 86 PHE A C 1
ATOM 677 O O . PHE A 1 86 ? 27.720 6.028 20.317 1.00 57.44 86 PHE A O 1
ATOM 684 N N . LEU A 1 87 ? 25.968 5.705 21.669 1.00 57.31 87 LEU A N 1
ATOM 685 C CA . LEU A 1 87 ? 25.771 7.115 22.037 1.00 57.31 87 LEU A CA 1
ATOM 686 C C . LEU A 1 87 ? 25.667 7.274 23.569 1.00 57.31 87 LEU A C 1
ATOM 688 O O . LEU A 1 87 ? 24.602 7.616 24.087 1.00 57.31 87 LEU A O 1
ATOM 692 N N . PRO A 1 88 ? 26.766 7.085 24.327 1.00 51.72 88 PRO A N 1
ATOM 693 C CA . PRO A 1 88 ? 26.750 7.132 25.795 1.00 51.72 88 PRO A CA 1
ATOM 694 C C . PRO A 1 88 ? 26.337 8.497 26.387 1.00 51.72 88 PRO A C 1
ATOM 696 O O . PRO A 1 88 ? 25.940 8.564 27.550 1.00 51.72 88 PRO A O 1
ATOM 699 N N . MET A 1 89 ? 26.374 9.584 25.601 1.00 46.25 89 MET A N 1
ATOM 700 C CA . MET A 1 89 ? 25.876 10.910 26.007 1.00 46.25 89 MET A CA 1
ATOM 701 C C . MET A 1 89 ? 24.388 11.153 25.718 1.00 46.25 89 MET A C 1
ATOM 703 O O . MET A 1 89 ? 23.824 12.119 26.236 1.00 46.25 89 MET A O 1
ATOM 707 N N . ALA A 1 90 ? 23.715 10.284 24.960 1.00 45.25 90 ALA A N 1
ATOM 708 C CA . ALA A 1 90 ? 22.268 10.350 24.803 1.00 45.25 90 ALA A CA 1
ATOM 709 C C . ALA A 1 90 ? 21.604 9.784 26.068 1.00 45.25 90 ALA A C 1
ATOM 711 O O . ALA A 1 90 ? 21.105 8.660 26.090 1.00 45.25 90 ALA A O 1
ATOM 712 N N . ARG A 1 91 ? 21.602 10.566 27.156 1.00 42.31 91 ARG A N 1
ATOM 713 C CA . ARG A 1 91 ? 20.725 10.344 28.315 1.00 42.31 91 ARG A CA 1
ATOM 714 C C . ARG A 1 91 ? 19.271 10.497 27.860 1.00 42.31 91 ARG A C 1
ATOM 716 O O . ARG A 1 91 ? 18.629 11.511 28.105 1.00 42.31 91 ARG A O 1
ATOM 723 N N . THR A 1 92 ? 18.733 9.486 27.193 1.00 43.03 92 THR A N 1
ATOM 724 C CA . THR A 1 92 ? 17.293 9.359 27.001 1.00 43.03 92 THR A CA 1
ATOM 725 C C . THR A 1 92 ? 16.712 8.992 28.356 1.00 43.03 92 THR A C 1
ATOM 727 O O . THR A 1 92 ? 17.034 7.937 28.906 1.00 43.03 92 THR A O 1
ATOM 730 N N . SER A 1 93 ? 15.895 9.874 28.920 1.00 39.19 93 SER A N 1
ATOM 731 C CA . SER A 1 93 ? 15.137 9.643 30.143 1.00 39.19 93 SER A CA 1
ATOM 732 C C . SER A 1 93 ? 14.163 8.471 29.949 1.00 39.19 93 SER A C 1
ATOM 734 O O . SER A 1 93 ? 12.981 8.656 29.672 1.00 39.19 93 SER A O 1
ATOM 736 N N . THR A 1 94 ? 14.641 7.238 30.081 1.00 42.19 94 THR A N 1
ATOM 737 C CA . THR A 1 94 ? 13.823 6.018 30.042 1.00 42.19 94 THR A CA 1
ATOM 738 C C . THR A 1 94 ? 13.136 5.795 31.393 1.00 42.19 94 THR A C 1
ATOM 740 O O . THR A 1 94 ? 13.430 4.821 32.078 1.00 42.19 94 THR A O 1
ATOM 743 N N . SER A 1 95 ? 12.288 6.738 31.820 1.00 41.03 95 SER A N 1
ATOM 744 C CA . SER A 1 95 ? 11.468 6.625 33.046 1.00 41.03 95 SER A CA 1
ATOM 745 C C . SER A 1 95 ? 10.107 7.349 32.967 1.00 41.03 95 SER A C 1
ATOM 747 O O . SER A 1 95 ? 9.362 7.423 33.938 1.00 41.03 95 SER A O 1
ATOM 749 N N . LYS A 1 96 ? 9.710 7.860 31.799 1.00 39.06 96 LYS A N 1
ATOM 750 C CA . LYS A 1 96 ? 8.321 8.275 31.558 1.00 39.06 96 LYS A CA 1
ATOM 751 C C . LYS A 1 96 ? 7.819 7.550 30.326 1.00 39.06 96 LYS A C 1
ATOM 753 O O . LYS A 1 96 ? 8.532 7.521 29.328 1.00 39.06 96 LYS A O 1
ATOM 758 N N . ASN A 1 97 ? 6.637 6.944 30.440 1.00 42.28 97 ASN A N 1
ATOM 759 C CA . ASN A 1 97 ? 5.888 6.345 29.339 1.00 42.28 97 ASN A CA 1
ATOM 760 C C . ASN A 1 97 ? 6.090 7.165 28.052 1.00 42.28 97 ASN A C 1
ATOM 762 O O . ASN A 1 97 ? 5.655 8.318 28.018 1.00 42.28 97 ASN A O 1
ATOM 766 N N . PRO A 1 98 ? 6.740 6.613 27.011 1.00 48.72 98 PRO A N 1
ATOM 767 C CA . PRO A 1 98 ? 6.815 7.273 25.711 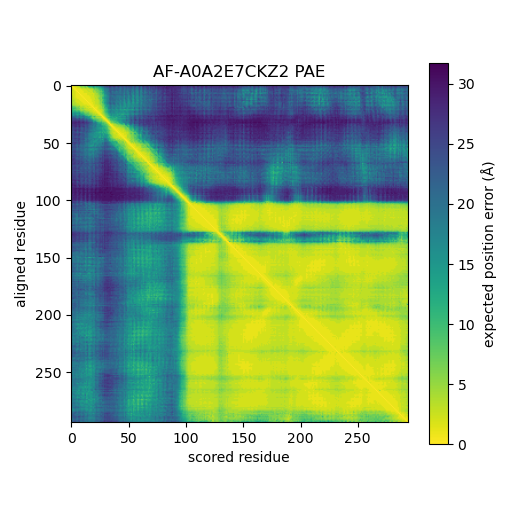1.00 48.72 98 PRO A CA 1
ATOM 768 C C . PRO A 1 98 ? 5.442 7.343 25.019 1.00 48.72 98 PRO A C 1
ATOM 770 O O . PRO A 1 98 ? 5.329 7.994 23.990 1.00 48.72 98 PRO A O 1
ATOM 773 N N . ASP A 1 99 ? 4.398 6.765 25.625 1.00 43.28 99 ASP A N 1
ATOM 774 C CA . ASP A 1 99 ? 2.986 6.924 25.254 1.00 43.28 99 ASP A CA 1
ATOM 775 C C . ASP A 1 99 ? 2.417 8.327 25.570 1.00 43.28 99 ASP A C 1
ATOM 777 O O . ASP A 1 99 ? 1.211 8.542 25.498 1.00 43.28 99 ASP A O 1
ATOM 781 N N . LEU A 1 100 ? 3.257 9.309 25.918 1.00 45.78 100 LEU A N 1
ATOM 782 C CA . LEU A 1 100 ? 2.874 10.722 25.927 1.00 45.78 100 LEU A CA 1
ATOM 783 C C . LEU A 1 100 ? 2.737 11.220 24.481 1.00 45.78 100 LEU A C 1
ATOM 785 O O . LEU A 1 100 ? 3.659 11.836 23.951 1.00 45.78 100 LEU A O 1
ATOM 789 N N . ASP A 1 101 ? 1.606 10.882 23.854 1.00 53.72 101 ASP A N 1
ATOM 790 C CA . ASP A 1 101 ? 0.613 11.771 23.214 1.00 53.72 101 ASP A CA 1
ATOM 791 C C . ASP A 1 101 ? 1.097 13.036 22.476 1.00 53.72 101 ASP A C 1
ATOM 793 O O . ASP A 1 101 ? 0.353 14.000 22.284 1.00 53.72 101 ASP A O 1
ATOM 797 N N . SER A 1 102 ? 2.338 13.072 22.005 1.00 58.91 102 SER A N 1
ATOM 798 C CA . SER A 1 102 ? 2.806 14.095 21.080 1.00 58.91 102 SER A CA 1
ATOM 799 C C . SER A 1 102 ? 2.214 13.773 19.715 1.00 58.91 102 SER A C 1
ATOM 801 O O . SER A 1 102 ? 2.896 13.192 18.869 1.00 58.91 102 SER A O 1
ATOM 803 N N . LYS A 1 103 ? 0.940 14.141 19.512 1.00 77.50 103 LYS A N 1
ATOM 804 C CA . LYS A 1 103 ? 0.272 14.110 18.207 1.00 77.50 103 LYS A CA 1
ATOM 805 C C . LYS A 1 103 ? 1.161 14.848 17.215 1.00 77.50 103 LYS A C 1
ATOM 807 O O . LYS A 1 103 ? 1.263 16.075 17.249 1.00 77.50 103 LYS A O 1
ATOM 812 N N . GLN A 1 104 ? 1.873 14.087 16.389 1.00 84.06 104 GLN A N 1
ATOM 813 C CA . GLN A 1 104 ? 2.729 14.655 15.362 1.00 84.06 104 GLN A CA 1
ATOM 814 C C . GLN A 1 104 ? 1.833 15.453 14.408 1.00 84.06 104 GLN A C 1
ATOM 816 O O . GLN A 1 104 ? 0.741 14.994 14.064 1.00 84.06 104 GLN A O 1
ATOM 821 N N . PRO A 1 105 ? 2.237 16.663 13.986 1.00 89.25 105 PRO A N 1
ATOM 822 C CA . PRO A 1 105 ? 1.434 17.408 13.036 1.00 89.25 105 PRO A CA 1
ATOM 823 C C . PRO A 1 105 ? 1.323 16.593 11.746 1.00 89.25 105 PRO A C 1
ATOM 825 O O . PRO A 1 105 ? 2.330 16.223 11.149 1.00 89.25 105 PRO A O 1
ATOM 828 N N . LEU A 1 106 ? 0.091 16.340 11.308 1.00 88.81 106 LEU A N 1
ATOM 829 C CA . LEU A 1 106 ? -0.259 15.502 10.155 1.00 88.81 106 LEU A CA 1
ATOM 830 C C . LEU A 1 106 ? 0.614 15.766 8.924 1.00 88.81 106 LEU A C 1
ATOM 832 O O . LEU A 1 106 ? 1.104 14.829 8.299 1.00 88.81 106 LEU A O 1
ATOM 836 N N . PHE A 1 107 ? 0.841 17.041 8.597 1.00 89.62 107 PHE A N 1
ATOM 837 C CA . PHE A 1 107 ? 1.667 17.435 7.457 1.00 89.62 107 PHE A CA 1
ATOM 838 C C . PHE A 1 107 ? 3.114 16.937 7.582 1.00 89.62 107 PHE A C 1
ATOM 840 O O . PHE A 1 107 ? 3.694 16.468 6.603 1.00 89.62 107 PHE A O 1
ATOM 847 N N . LEU A 1 108 ? 3.685 16.995 8.787 1.00 92.44 108 LEU A N 1
ATOM 848 C CA . LEU A 1 108 ? 5.030 16.498 9.059 1.00 92.44 108 LEU A CA 1
ATOM 849 C C . LEU A 1 108 ? 5.076 14.976 8.918 1.00 92.44 108 LEU A C 1
ATOM 851 O O . LEU A 1 108 ? 5.938 14.472 8.203 1.00 92.44 108 LEU A O 1
ATOM 855 N N . SER A 1 109 ? 4.127 14.261 9.529 1.00 92.88 109 SER A N 1
ATOM 856 C CA . SER A 1 109 ? 4.035 12.800 9.423 1.00 92.88 109 SER A CA 1
ATOM 857 C C . SER A 1 109 ? 3.927 12.354 7.966 1.00 92.88 109 SER A C 1
ATOM 859 O O . SER A 1 109 ? 4.701 11.520 7.503 1.00 92.88 109 SER A O 1
ATOM 861 N N . LEU A 1 110 ? 3.026 12.976 7.204 1.00 92.94 110 LEU A N 1
ATOM 862 C CA . LEU A 1 110 ? 2.808 12.656 5.796 1.00 92.94 110 LEU A CA 1
ATOM 863 C C . LEU A 1 110 ? 4.061 12.917 4.953 1.00 92.94 110 LEU A C 1
ATOM 865 O O . LEU A 1 110 ? 4.434 12.079 4.134 1.00 92.94 110 LEU A O 1
ATOM 869 N N . THR A 1 111 ? 4.736 14.045 5.186 1.00 93.81 111 THR A N 1
ATOM 870 C CA . THR A 1 111 ? 5.960 14.420 4.466 1.00 93.81 111 THR A CA 1
ATOM 871 C C . THR A 1 111 ? 7.095 13.443 4.763 1.00 93.81 111 THR A C 1
ATOM 873 O O . THR A 1 111 ? 7.722 12.928 3.837 1.00 93.81 111 THR A O 1
ATOM 876 N N . ILE A 1 112 ? 7.339 13.130 6.040 1.00 95.00 112 ILE A N 1
ATOM 877 C CA . ILE A 1 112 ? 8.397 12.190 6.436 1.00 95.00 112 ILE A CA 1
ATOM 878 C C . ILE A 1 112 ? 8.119 10.806 5.848 1.00 95.00 112 ILE A C 1
ATOM 880 O O . ILE A 1 112 ? 9.018 10.198 5.273 1.00 95.00 112 ILE A O 1
ATOM 884 N N . SER A 1 113 ? 6.886 10.310 5.942 1.00 94.00 113 SER A N 1
ATOM 885 C CA . SER A 1 113 ? 6.529 8.999 5.401 1.00 94.00 113 SER A CA 1
ATOM 886 C C . SER A 1 113 ? 6.603 8.948 3.878 1.00 94.00 113 SER A C 1
ATOM 888 O O . SER A 1 113 ? 7.098 7.959 3.340 1.00 94.00 113 SER A O 1
ATOM 890 N N . PHE A 1 114 ? 6.193 10.010 3.177 1.00 95.50 114 PHE A N 1
ATOM 891 C CA . PHE A 1 114 ? 6.359 10.113 1.727 1.00 95.50 114 PHE A CA 1
ATOM 892 C C . PHE A 1 114 ? 7.834 9.984 1.337 1.00 95.50 114 PHE A C 1
ATOM 894 O O . PHE A 1 114 ? 8.181 9.132 0.518 1.00 95.50 114 PHE A O 1
ATOM 901 N N . PHE A 1 115 ? 8.716 10.770 1.963 1.00 96.31 115 PHE A N 1
ATOM 902 C CA . PHE A 1 115 ? 10.148 10.716 1.667 1.00 96.31 115 PHE A CA 1
ATOM 903 C C . PHE A 1 115 ? 10.790 9.396 2.098 1.00 96.31 115 PHE A C 1
ATOM 905 O O . PHE A 1 115 ? 11.650 8.882 1.388 1.00 96.31 115 PHE A O 1
ATOM 912 N N . ALA A 1 116 ? 10.354 8.797 3.205 1.00 95.25 116 ALA A N 1
ATOM 913 C CA . ALA A 1 116 ? 10.832 7.485 3.628 1.00 95.25 116 ALA A CA 1
ATOM 914 C C . ALA A 1 116 ? 10.515 6.402 2.585 1.00 95.25 116 ALA A C 1
ATOM 916 O O . ALA A 1 116 ? 11.389 5.606 2.239 1.00 95.25 116 ALA A O 1
ATOM 917 N N . LEU A 1 117 ? 9.295 6.394 2.037 1.00 94.50 117 LEU A N 1
ATOM 918 C CA . LEU A 1 117 ? 8.910 5.476 0.962 1.00 94.50 117 LEU A CA 1
ATOM 919 C C . LEU A 1 117 ? 9.634 5.789 -0.351 1.00 94.50 117 LEU A C 1
ATOM 921 O O . LEU A 1 117 ? 10.084 4.859 -1.018 1.00 94.50 117 LEU A O 1
ATOM 925 N N . PHE A 1 118 ? 9.794 7.072 -0.685 1.00 95.12 118 PHE A N 1
ATOM 926 C CA . PHE A 1 118 ? 10.544 7.535 -1.854 1.00 95.12 118 PHE A CA 1
ATOM 927 C C . PHE A 1 118 ? 11.991 7.033 -1.824 1.00 95.12 118 PHE A C 1
ATOM 929 O O . PHE A 1 118 ? 12.427 6.337 -2.738 1.00 95.12 118 PHE A O 1
ATOM 936 N N . PHE A 1 119 ? 12.735 7.340 -0.757 1.00 94.81 119 PHE A N 1
ATOM 937 C CA . PHE A 1 119 ? 14.140 6.949 -0.633 1.00 94.81 119 PHE A CA 1
ATOM 938 C C . PHE A 1 119 ? 14.306 5.439 -0.501 1.00 94.81 119 PHE A C 1
ATOM 940 O O . PHE A 1 119 ? 15.268 4.886 -1.028 1.00 94.81 119 PHE A O 1
ATOM 947 N N . SER A 1 120 ? 13.359 4.764 0.150 1.00 93.75 120 SER A N 1
ATOM 948 C CA . SER A 1 120 ? 13.364 3.308 0.227 1.00 93.75 120 SER A CA 1
ATOM 949 C C . SER A 1 120 ? 13.232 2.668 -1.148 1.00 93.75 120 SER A C 1
ATOM 951 O O . SER A 1 120 ? 14.057 1.836 -1.518 1.00 93.75 120 SER A O 1
ATOM 953 N N . PHE A 1 121 ? 12.245 3.089 -1.941 1.00 92.38 121 PHE A N 1
ATOM 954 C CA . PHE A 1 121 ? 12.079 2.547 -3.285 1.00 92.38 121 PHE A CA 1
ATOM 955 C C . PHE A 1 121 ? 13.266 2.905 -4.180 1.00 92.38 121 PHE A C 1
ATOM 957 O O . PHE A 1 121 ? 13.775 2.046 -4.894 1.00 92.38 121 PHE A O 1
ATOM 964 N N . LEU A 1 122 ? 13.770 4.139 -4.083 1.00 91.81 122 LEU A N 1
ATOM 965 C CA . LEU A 1 122 ? 14.966 4.573 -4.802 1.00 91.81 122 LEU A CA 1
ATOM 966 C C . LEU A 1 122 ? 16.185 3.702 -4.467 1.00 91.81 122 LEU A C 1
ATOM 968 O O . LEU A 1 122 ? 16.911 3.306 -5.374 1.00 91.81 122 LEU A O 1
ATOM 972 N N . GLY A 1 123 ? 16.399 3.374 -3.190 1.00 90.75 123 GLY A N 1
ATOM 973 C CA . GLY A 1 123 ? 17.493 2.507 -2.751 1.00 90.75 123 GLY A CA 1
ATOM 974 C C . GLY A 1 123 ? 17.345 1.068 -3.247 1.00 90.75 123 GLY A C 1
ATOM 975 O O . GLY A 1 123 ? 18.312 0.482 -3.727 1.00 90.75 123 GLY A O 1
ATOM 976 N N . VAL A 1 124 ? 16.130 0.513 -3.211 1.00 89.88 124 VAL A N 1
ATOM 977 C CA . VAL A 1 124 ? 15.847 -0.833 -3.741 1.00 89.88 124 VAL A CA 1
ATOM 978 C C . VAL A 1 124 ? 16.068 -0.890 -5.250 1.00 89.88 124 VAL A C 1
ATOM 980 O O . VAL A 1 124 ? 16.716 -1.819 -5.737 1.00 89.88 124 VAL A O 1
ATOM 983 N N . LEU A 1 125 ? 15.593 0.126 -5.977 1.00 87.12 125 LEU A N 1
ATOM 984 C CA . LEU A 1 125 ? 15.859 0.276 -7.402 1.00 87.12 125 LEU A CA 1
ATOM 985 C C . LEU A 1 125 ? 17.354 0.409 -7.670 1.00 87.12 125 LEU A C 1
ATOM 987 O O . LEU A 1 125 ? 17.848 -0.258 -8.562 1.00 87.12 125 LEU A O 1
ATOM 991 N N . TRP A 1 126 ? 18.092 1.208 -6.899 1.00 86.50 126 TRP A N 1
ATOM 992 C CA . TRP A 1 126 ? 19.540 1.350 -7.069 1.00 86.50 126 TRP A CA 1
ATOM 993 C C . TRP A 1 126 ? 20.277 0.009 -6.936 1.00 86.50 126 TRP A C 1
ATOM 995 O O . TRP A 1 126 ? 21.144 -0.299 -7.752 1.00 86.50 126 TRP A O 1
ATOM 1005 N N . LEU A 1 127 ? 19.888 -0.821 -5.963 1.00 84.94 127 LEU A N 1
ATOM 1006 C CA . LEU A 1 127 ? 20.453 -2.162 -5.774 1.00 84.94 127 LEU A CA 1
ATOM 1007 C C . LEU A 1 127 ? 20.101 -3.121 -6.926 1.00 84.94 127 LEU A C 1
ATOM 1009 O O . LEU A 1 127 ? 20.939 -3.930 -7.320 1.00 84.94 127 LEU A O 1
ATOM 1013 N N . HIS A 1 128 ? 18.890 -3.020 -7.484 1.00 78.50 128 HIS A N 1
ATOM 1014 C CA . HIS A 1 128 ? 18.386 -3.935 -8.517 1.00 78.50 128 HIS A CA 1
ATOM 1015 C C . HIS A 1 128 ? 18.566 -3.446 -9.959 1.00 78.50 128 HIS A C 1
ATOM 1017 O O . HIS A 1 128 ? 18.497 -4.260 -10.878 1.00 78.50 128 HIS A O 1
ATOM 1023 N N . LEU A 1 129 ? 18.837 -2.161 -10.207 1.00 67.31 129 LEU A N 1
ATOM 1024 C CA . LEU A 1 129 ? 19.062 -1.634 -11.561 1.00 67.31 129 LEU A CA 1
ATOM 1025 C C . LEU A 1 129 ? 20.306 -2.237 -12.211 1.00 67.31 129 LEU A C 1
ATOM 1027 O O . LEU A 1 129 ? 20.365 -2.331 -13.432 1.00 67.31 129 LEU A O 1
ATOM 1031 N N . LEU A 1 130 ? 21.263 -2.694 -11.401 1.00 57.81 130 LEU A N 1
ATOM 1032 C CA . LEU A 1 130 ? 22.409 -3.471 -11.873 1.00 57.81 130 LEU A CA 1
ATOM 1033 C C . LEU A 1 130 ? 22.000 -4.841 -12.449 1.00 57.81 130 LEU A C 1
ATOM 1035 O O . LEU A 1 130 ? 22.808 -5.473 -13.121 1.00 57.81 130 LEU A O 1
ATOM 1039 N N . GLN A 1 131 ? 20.768 -5.302 -12.202 1.00 57.50 131 GLN A N 1
ATOM 1040 C CA . GLN A 1 131 ? 20.285 -6.640 -12.560 1.00 57.50 131 GLN A CA 1
ATOM 1041 C C . GLN A 1 131 ? 19.023 -6.639 -13.446 1.00 57.50 131 GLN A C 1
ATOM 1043 O O . GLN A 1 131 ? 18.823 -7.593 -14.194 1.00 57.50 131 GLN A O 1
ATOM 1048 N N . ALA A 1 132 ? 18.180 -5.596 -13.413 1.00 56.69 132 ALA A N 1
ATOM 1049 C CA . ALA A 1 132 ? 16.918 -5.557 -14.164 1.00 56.69 132 ALA A CA 1
ATOM 1050 C C . ALA A 1 132 ? 16.507 -4.127 -14.600 1.00 56.69 132 ALA A C 1
ATOM 1052 O O . ALA A 1 132 ? 15.664 -3.498 -13.953 1.00 56.69 132 ALA A O 1
ATOM 1053 N N . PRO A 1 133 ? 17.019 -3.605 -15.734 1.00 62.16 133 PRO A N 1
ATOM 1054 C CA . PRO A 1 133 ? 16.610 -2.297 -16.270 1.00 62.16 133 PRO A CA 1
ATOM 1055 C C . PRO A 1 133 ? 15.124 -2.231 -16.684 1.00 62.16 133 PRO A C 1
ATOM 1057 O O . PRO A 1 133 ? 14.588 -1.148 -16.912 1.00 62.16 133 PRO A O 1
ATOM 1060 N N . SER A 1 134 ? 14.433 -3.374 -16.752 1.00 68.44 134 SER A N 1
ATOM 1061 C CA . SER A 1 134 ? 13.032 -3.482 -17.170 1.00 68.44 134 SER A CA 1
ATOM 1062 C C . SER A 1 134 ? 12.017 -2.944 -16.157 1.00 68.44 134 SER A C 1
ATOM 1064 O O . SER A 1 134 ? 10.893 -2.657 -16.558 1.00 68.44 134 SER A O 1
ATOM 1066 N N . ILE A 1 135 ? 12.384 -2.760 -14.878 1.00 67.00 135 ILE A N 1
ATOM 1067 C CA . ILE A 1 135 ? 11.447 -2.300 -13.830 1.00 67.00 135 ILE A CA 1
ATOM 1068 C C . ILE A 1 135 ? 10.877 -0.911 -14.150 1.00 67.00 135 ILE A C 1
ATOM 1070 O O . ILE A 1 135 ? 9.708 -0.642 -13.888 1.00 67.00 135 ILE A O 1
ATOM 1074 N N . LEU A 1 136 ? 11.700 -0.022 -14.711 1.00 72.19 136 LEU A N 1
ATOM 1075 C CA . LEU A 1 136 ? 11.302 1.359 -14.979 1.00 72.19 136 LEU A CA 1
ATOM 1076 C C . LEU A 1 136 ? 10.729 1.568 -16.381 1.00 72.19 136 LEU A C 1
ATOM 1078 O O . LEU A 1 136 ? 10.141 2.616 -16.614 1.00 72.19 136 LEU A O 1
ATOM 1082 N N . ALA A 1 137 ? 10.885 0.612 -17.306 1.00 70.88 137 ALA A N 1
ATOM 1083 C CA . ALA A 1 137 ? 10.328 0.668 -18.664 1.00 70.88 137 ALA A CA 1
ATOM 1084 C C . ALA A 1 137 ? 10.486 2.042 -19.370 1.00 70.88 137 ALA A C 1
ATOM 1086 O O . ALA A 1 137 ? 9.574 2.520 -20.038 1.00 70.88 137 ALA A O 1
ATOM 1087 N N . GLY A 1 138 ? 11.643 2.695 -19.197 1.00 77.88 138 GLY A N 1
ATOM 1088 C CA . GLY A 1 138 ? 11.942 4.015 -19.775 1.00 77.88 138 GLY A CA 1
ATOM 1089 C C . GLY A 1 138 ? 11.625 5.225 -18.882 1.00 77.88 138 GLY A C 1
ATOM 1090 O O . GLY A 1 138 ? 11.872 6.358 -19.285 1.00 77.88 138 GLY A O 1
ATOM 1091 N N . LEU A 1 139 ? 11.121 5.016 -17.665 1.00 83.56 139 LEU A N 1
ATOM 1092 C CA . LEU A 1 139 ? 10.925 6.065 -16.662 1.00 83.56 139 LEU A CA 1
ATOM 1093 C C . LEU A 1 139 ? 12.226 6.380 -15.920 1.00 83.56 139 LEU A C 1
ATOM 1095 O O . LEU A 1 139 ? 13.097 5.528 -15.739 1.00 83.56 139 LEU A O 1
ATOM 1099 N N . SER A 1 140 ? 12.343 7.614 -15.430 1.00 88.81 140 SER A N 1
ATOM 1100 C CA . SER A 1 140 ? 13.446 7.969 -14.543 1.00 88.81 140 SER A CA 1
ATOM 1101 C C . SER A 1 140 ? 13.262 7.331 -13.161 1.00 88.81 140 SER A C 1
ATOM 1103 O O . SER A 1 140 ? 12.143 7.163 -12.668 1.00 88.81 140 SER A O 1
ATOM 1105 N N . LEU A 1 141 ? 14.383 7.026 -12.503 1.00 88.62 141 LEU A N 1
ATOM 1106 C CA . LEU A 1 141 ? 14.429 6.523 -11.124 1.00 88.62 141 LEU A CA 1
ATOM 1107 C C . LEU A 1 141 ? 13.587 7.371 -10.160 1.00 88.62 141 LEU A C 1
ATOM 1109 O O . LEU A 1 141 ? 12.823 6.841 -9.354 1.00 88.62 141 LEU A O 1
ATOM 1113 N N . GLY A 1 142 ? 13.709 8.697 -10.277 1.00 89.69 142 GLY A N 1
ATOM 1114 C CA . GLY A 1 142 ? 12.988 9.647 -9.434 1.00 89.69 142 GLY A CA 1
ATOM 1115 C C . GLY A 1 142 ? 11.473 9.577 -9.620 1.00 89.69 142 GLY A C 1
ATOM 1116 O O . GLY A 1 142 ? 10.743 9.663 -8.637 1.00 89.69 142 GLY A O 1
ATOM 1117 N N . VAL A 1 143 ? 10.990 9.356 -10.849 1.00 90.19 143 VAL A N 1
ATOM 1118 C CA . VAL A 1 143 ? 9.553 9.182 -11.109 1.00 90.19 143 VAL A CA 1
ATOM 1119 C C . VAL A 1 143 ? 9.052 7.897 -10.457 1.00 90.19 143 VAL A C 1
ATOM 1121 O O . VAL A 1 143 ? 8.078 7.949 -9.713 1.00 90.19 143 VAL A O 1
ATOM 1124 N N . GLY A 1 144 ? 9.743 6.766 -10.639 1.00 89.06 144 GLY A N 1
ATOM 1125 C CA . GLY A 1 144 ? 9.364 5.504 -9.990 1.00 89.06 144 GLY A CA 1
ATOM 1126 C C . GLY A 1 144 ? 9.285 5.620 -8.460 1.00 89.06 144 GLY A C 1
ATOM 1127 O O . GLY A 1 144 ? 8.312 5.175 -7.851 1.00 89.06 144 GLY A O 1
ATOM 1128 N N . ALA A 1 145 ? 10.264 6.288 -7.844 1.00 90.75 145 ALA A N 1
ATOM 1129 C CA . ALA A 1 145 ? 10.285 6.566 -6.406 1.00 90.75 145 ALA A CA 1
ATOM 1130 C C . ALA A 1 145 ? 9.153 7.502 -5.951 1.00 90.75 145 ALA A C 1
ATOM 1132 O O . ALA A 1 145 ? 8.535 7.261 -4.911 1.00 90.75 145 ALA A O 1
ATOM 1133 N N . ALA A 1 146 ? 8.828 8.533 -6.735 1.00 92.19 146 ALA A N 1
ATOM 1134 C CA . ALA A 1 146 ? 7.709 9.431 -6.446 1.00 92.19 146 ALA A CA 1
ATOM 1135 C C . ALA A 1 146 ? 6.360 8.699 -6.486 1.00 92.19 146 ALA A C 1
ATOM 1137 O O . ALA A 1 146 ? 5.522 8.907 -5.606 1.00 92.19 146 ALA A O 1
ATOM 1138 N N . LEU A 1 147 ? 6.170 7.795 -7.453 1.00 92.50 147 LEU A N 1
ATOM 1139 C CA . LEU A 1 147 ? 4.964 6.967 -7.545 1.00 92.50 147 LEU A CA 1
ATOM 1140 C C . LEU A 1 147 ? 4.814 6.058 -6.318 1.00 92.50 147 LEU A C 1
ATOM 1142 O O . LEU A 1 147 ? 3.719 5.969 -5.764 1.00 92.50 147 LEU A O 1
ATOM 1146 N N . ALA A 1 148 ? 5.904 5.459 -5.836 1.00 90.25 148 ALA A N 1
ATOM 1147 C CA . ALA A 1 148 ? 5.896 4.639 -4.625 1.00 90.25 148 ALA A CA 1
ATOM 1148 C C . ALA A 1 148 ? 5.466 5.445 -3.379 1.00 90.25 148 ALA A C 1
ATOM 1150 O O . ALA A 1 148 ? 4.600 5.012 -2.618 1.00 90.25 148 ALA A O 1
ATOM 1151 N N . GLY A 1 149 ? 5.995 6.663 -3.207 1.00 91.44 149 GLY A N 1
ATOM 1152 C CA . GLY A 1 149 ? 5.572 7.571 -2.132 1.00 91.44 149 GLY A CA 1
ATOM 1153 C C . GLY A 1 149 ? 4.111 8.022 -2.250 1.00 91.44 149 GLY A C 1
ATOM 1154 O O . GLY A 1 149 ? 3.424 8.184 -1.241 1.00 91.44 149 GLY A O 1
ATOM 1155 N N . SER A 1 150 ? 3.597 8.182 -3.472 1.00 94.75 150 SER A N 1
ATOM 1156 C CA . SER A 1 150 ? 2.229 8.662 -3.709 1.00 94.75 150 SER A CA 1
ATOM 1157 C C . SER A 1 150 ? 1.130 7.694 -3.248 1.00 94.75 150 SER A C 1
ATOM 1159 O O . SER A 1 150 ? 0.033 8.146 -2.925 1.00 94.75 150 SER A O 1
ATOM 1161 N N . ALA A 1 151 ? 1.410 6.388 -3.144 1.00 94.56 151 ALA A N 1
ATOM 1162 C CA . ALA A 1 151 ? 0.440 5.403 -2.653 1.00 94.56 151 ALA A CA 1
ATOM 1163 C C . ALA A 1 151 ? -0.043 5.730 -1.225 1.00 94.56 151 ALA A C 1
ATOM 1165 O O . ALA A 1 151 ? -1.230 5.602 -0.917 1.00 94.56 151 ALA A O 1
ATOM 1166 N N . LEU A 1 152 ? 0.855 6.257 -0.383 1.00 94.69 152 LEU A N 1
ATOM 1167 C CA . LEU A 1 152 ? 0.519 6.767 0.947 1.00 94.69 152 LEU A CA 1
ATOM 1168 C C . LEU A 1 152 ? -0.439 7.966 0.885 1.00 94.69 152 LEU A C 1
ATOM 1170 O O . LEU A 1 152 ? -1.328 8.084 1.726 1.00 94.69 152 LEU A O 1
ATOM 1174 N N . LEU A 1 153 ? -0.268 8.857 -0.095 1.00 94.06 153 LEU A N 1
ATOM 1175 C CA . LEU A 1 153 ? -1.127 10.033 -0.248 1.00 94.06 153 LEU A CA 1
ATOM 1176 C C . LEU A 1 153 ? -2.558 9.611 -0.588 1.00 94.06 153 LEU A C 1
ATOM 1178 O O . LEU A 1 153 ? -3.490 10.083 0.057 1.00 94.06 153 LEU A O 1
ATOM 1182 N N . PHE A 1 154 ? -2.735 8.671 -1.526 1.00 94.56 154 PHE A N 1
ATOM 1183 C CA . PHE A 1 154 ? -4.052 8.092 -1.825 1.00 94.56 154 PHE A CA 1
ATOM 1184 C C . PHE A 1 154 ? -4.681 7.465 -0.587 1.00 94.56 154 PHE A C 1
ATOM 1186 O O . PHE A 1 154 ? -5.834 7.746 -0.266 1.00 94.56 154 PHE A O 1
ATOM 1193 N N . HIS A 1 155 ? -3.903 6.661 0.137 1.00 96.38 155 HIS A N 1
ATOM 1194 C CA . HIS A 1 155 ? -4.356 6.020 1.361 1.00 96.38 155 HIS A CA 1
ATOM 1195 C C . HIS A 1 155 ? -4.876 7.043 2.374 1.00 96.38 155 HIS A C 1
ATOM 1197 O O . HIS A 1 155 ? -5.990 6.902 2.878 1.00 96.38 155 HIS A O 1
ATOM 1203 N N . TYR A 1 156 ? -4.108 8.103 2.624 1.00 94.62 156 TYR A N 1
ATOM 1204 C CA . TYR A 1 156 ? -4.490 9.130 3.583 1.00 94.62 156 TYR A CA 1
ATOM 1205 C C . TYR A 1 156 ? -5.706 9.944 3.126 1.00 94.62 156 TYR A C 1
ATOM 1207 O O . TYR A 1 156 ? -6.586 10.235 3.934 1.00 94.62 156 TYR A O 1
ATOM 1215 N N . VAL A 1 157 ? -5.800 10.270 1.832 1.00 94.44 157 VAL A N 1
ATOM 1216 C CA . VAL A 1 157 ? -6.959 10.971 1.258 1.00 94.44 157 VAL A CA 1
ATOM 1217 C C . VAL A 1 157 ? -8.233 10.148 1.439 1.00 94.44 157 VAL A C 1
ATOM 1219 O O . VAL A 1 157 ? -9.213 10.670 1.969 1.00 94.44 157 VAL A O 1
ATOM 1222 N N . TYR A 1 158 ? -8.229 8.865 1.066 1.00 96.75 158 TYR A N 1
ATOM 1223 C CA . TYR A 1 158 ? -9.405 8.007 1.2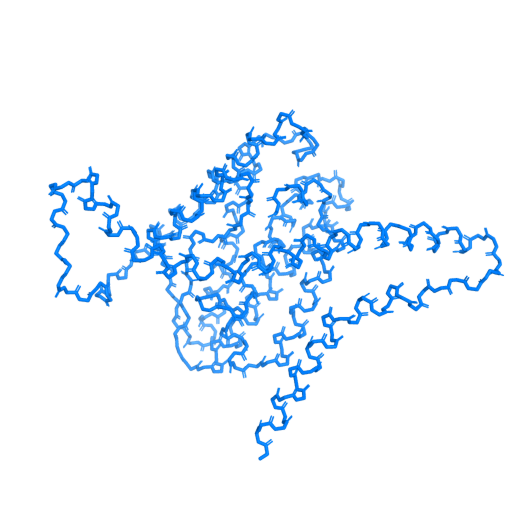45 1.00 96.75 158 TYR A CA 1
ATOM 1224 C C . TYR A 1 158 ? -9.783 7.869 2.709 1.00 96.75 158 TYR A C 1
ATOM 1226 O O . TYR A 1 158 ? -10.952 8.008 3.067 1.00 96.75 158 TYR A O 1
ATOM 1234 N N . LEU A 1 159 ? -8.791 7.663 3.567 1.00 95.12 159 LEU A N 1
ATOM 1235 C CA . LEU A 1 159 ? -9.021 7.531 4.990 1.00 95.12 159 LEU A CA 1
ATOM 1236 C C . LEU A 1 159 ? -9.628 8.798 5.599 1.00 95.12 159 LEU A C 1
ATOM 1238 O O . LEU A 1 159 ? -10.578 8.699 6.367 1.00 95.12 159 LEU A O 1
ATOM 1242 N N . PHE A 1 160 ? -9.126 9.978 5.232 1.00 93.06 160 PHE A N 1
ATOM 1243 C CA . PHE A 1 160 ? -9.670 11.259 5.680 1.00 93.06 160 PHE A CA 1
ATOM 1244 C C . PHE A 1 160 ? -11.106 11.477 5.192 1.00 93.06 160 PHE A C 1
ATOM 1246 O O . PHE A 1 160 ? -11.960 11.937 5.948 1.00 93.06 160 PHE A O 1
ATOM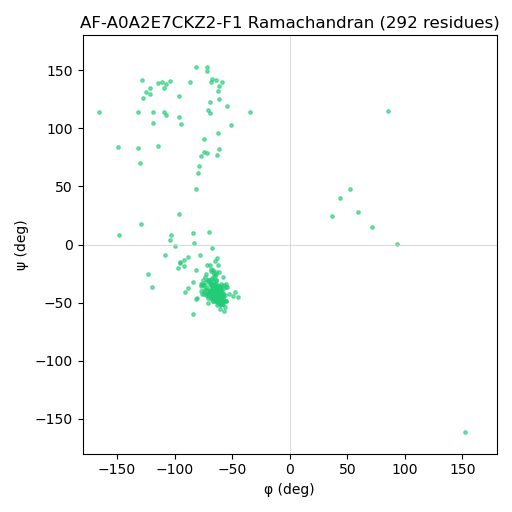 1253 N N . VAL A 1 161 ? -11.394 11.133 3.936 1.00 93.56 161 VAL A N 1
ATOM 1254 C CA . VAL A 1 161 ? -12.743 11.253 3.372 1.00 93.56 161 VAL A CA 1
ATOM 1255 C C . VAL A 1 161 ? -13.716 10.339 4.120 1.00 93.56 161 VAL A C 1
ATOM 1257 O O . VAL A 1 161 ? -14.741 10.806 4.615 1.00 93.56 161 VAL A O 1
ATOM 1260 N N . PHE A 1 162 ? -13.396 9.052 4.271 1.00 96.06 162 PHE A N 1
ATOM 1261 C CA . PHE A 1 162 ? -14.288 8.095 4.933 1.00 96.06 162 PHE A CA 1
ATOM 1262 C C . PHE A 1 162 ? -14.396 8.311 6.445 1.00 96.06 162 PHE A C 1
ATOM 1264 O O . PHE A 1 162 ? -15.464 8.080 7.016 1.00 96.06 162 PHE A O 1
ATOM 1271 N N . SER A 1 163 ? -13.345 8.807 7.101 1.00 95.62 163 SER A N 1
ATOM 1272 C CA . SER A 1 163 ? -13.383 9.098 8.536 1.00 95.62 163 SER A CA 1
ATOM 1273 C C . SER A 1 163 ? -14.345 10.236 8.873 1.00 95.62 163 SER A C 1
ATOM 1275 O O . SER A 1 163 ? -15.070 10.144 9.864 1.00 95.62 163 SER A O 1
ATOM 1277 N N . ARG A 1 164 ? -14.439 11.254 8.005 1.00 94.75 164 ARG A N 1
ATOM 1278 C CA . ARG A 1 164 ? -15.422 12.344 8.122 1.00 94.75 164 ARG A CA 1
ATOM 1279 C C . ARG A 1 164 ? -16.855 11.842 8.013 1.00 94.75 164 ARG A C 1
ATOM 1281 O O . ARG A 1 164 ? -17.688 12.245 8.816 1.00 94.75 164 ARG A O 1
ATOM 1288 N N . TYR A 1 165 ? -17.135 10.943 7.070 1.00 95.38 165 TYR A N 1
ATOM 1289 C CA . TYR A 1 165 ? -18.479 10.380 6.907 1.00 95.38 165 TYR A CA 1
ATOM 1290 C C . TYR A 1 165 ? -18.907 9.483 8.075 1.00 95.38 165 TYR A C 1
ATOM 1292 O O . TYR A 1 165 ? -20.095 9.391 8.373 1.00 95.38 165 TYR A O 1
ATOM 1300 N N . LEU A 1 166 ? -17.955 8.824 8.740 1.00 95.19 166 LEU A N 1
ATOM 1301 C CA . LEU A 1 166 ? -18.224 7.833 9.788 1.00 95.19 166 LEU A CA 1
ATOM 1302 C C . LEU A 1 166 ? -17.967 8.350 11.214 1.00 95.19 166 LEU A C 1
ATOM 1304 O O . LEU A 1 166 ? -18.106 7.583 12.168 1.00 95.19 166 LEU A O 1
ATOM 1308 N N . ASN A 1 167 ? -17.619 9.634 11.365 1.00 96.25 167 ASN A N 1
ATOM 1309 C CA . ASN A 1 167 ? -17.251 10.275 12.635 1.00 96.25 167 ASN A CA 1
ATOM 1310 C C . ASN A 1 167 ? -16.148 9.515 13.394 1.00 96.25 167 ASN A C 1
ATOM 1312 O O . ASN A 1 167 ? -16.260 9.243 14.589 1.00 96.25 167 ASN A O 1
ATOM 1316 N N . VAL A 1 168 ? -15.086 9.151 12.678 1.00 96.38 168 VAL A N 1
ATOM 1317 C CA . VAL A 1 168 ? -13.919 8.437 13.212 1.00 96.38 168 VAL A CA 1
ATOM 1318 C C . VAL A 1 168 ? -12.714 9.379 13.206 1.00 96.38 168 VAL A C 1
ATOM 1320 O O . VAL A 1 168 ? -12.528 10.153 12.269 1.00 96.38 168 VAL A O 1
ATOM 1323 N N . SER A 1 169 ? -11.890 9.331 14.249 1.00 95.19 169 SER A N 1
ATOM 1324 C CA . SER A 1 169 ? -10.633 10.075 14.326 1.00 95.19 169 SER A CA 1
ATOM 1325 C C . SER A 1 169 ? -9.511 9.272 13.672 1.00 95.19 169 SER A C 1
ATOM 1327 O O . SER A 1 169 ? -9.441 8.050 13.802 1.00 95.19 169 SER A O 1
ATOM 1329 N N . VAL A 1 170 ? -8.638 9.958 12.941 1.00 93.88 170 VAL A N 1
ATOM 1330 C CA . VAL A 1 170 ? -7.515 9.355 12.223 1.00 93.88 170 VAL A CA 1
ATOM 1331 C C . VAL A 1 170 ? -6.251 10.085 12.626 1.00 93.88 170 VAL A C 1
ATOM 1333 O O . VAL A 1 170 ? -6.174 11.304 12.468 1.00 93.88 170 VAL A O 1
ATOM 1336 N N . ASP A 1 171 ? -5.261 9.333 13.088 1.00 93.00 171 ASP A N 1
ATOM 1337 C CA . ASP A 1 171 ? -3.932 9.843 13.398 1.00 93.00 171 ASP A CA 1
ATOM 1338 C C . ASP A 1 171 ? -2.872 9.104 12.575 1.00 93.00 171 ASP A C 1
ATOM 1340 O O . ASP A 1 171 ? -2.908 7.879 12.434 1.00 93.00 171 ASP A O 1
ATOM 1344 N N . LEU A 1 172 ? -1.947 9.865 11.993 1.00 92.25 172 LEU A N 1
ATOM 1345 C CA . LEU A 1 172 ? -0.841 9.344 11.194 1.00 92.25 172 LEU A CA 1
ATOM 1346 C C . LEU A 1 172 ? 0.444 9.531 11.986 1.00 92.25 172 LEU A C 1
ATOM 1348 O O . LEU A 1 172 ? 0.903 10.658 12.192 1.00 92.25 172 LEU A O 1
ATOM 1352 N N . GLN A 1 173 ? 1.046 8.417 12.375 1.00 91.69 173 GLN A N 1
ATOM 1353 C CA . GLN A 1 173 ? 2.243 8.407 13.194 1.00 91.69 173 GLN A CA 1
ATOM 1354 C C . GLN A 1 173 ? 3.413 7.827 12.417 1.00 91.69 173 GLN A C 1
ATOM 1356 O O . GLN A 1 173 ? 3.291 6.830 11.702 1.00 91.69 173 GLN A O 1
ATOM 1361 N N . VAL A 1 174 ? 4.575 8.449 12.583 1.00 91.81 174 VAL A N 1
ATOM 1362 C CA . VAL A 1 174 ? 5.828 7.972 11.999 1.00 91.81 174 VAL A CA 1
ATOM 1363 C C . VAL A 1 174 ? 6.751 7.566 13.137 1.00 91.81 174 VAL A C 1
ATOM 1365 O O . VAL A 1 174 ? 7.552 8.381 13.609 1.00 91.81 174 VAL A O 1
ATOM 1368 N N . PRO A 1 175 ? 6.629 6.327 13.643 1.00 88.69 175 PRO A N 1
ATOM 1369 C CA . PRO A 1 175 ? 7.526 5.858 14.683 1.00 88.69 175 PRO A CA 1
ATOM 1370 C C . PRO A 1 175 ? 8.943 5.718 14.120 1.00 88.69 175 PRO A C 1
ATOM 1372 O O . PRO A 1 175 ? 9.141 5.248 12.997 1.00 88.69 175 PRO A O 1
ATOM 1375 N N . ALA A 1 176 ? 9.948 6.060 14.929 1.00 87.69 176 ALA A N 1
ATOM 1376 C CA . ALA A 1 176 ? 11.355 5.882 14.562 1.00 87.69 176 ALA A CA 1
ATOM 1377 C C . ALA A 1 176 ? 11.665 4.423 14.170 1.00 87.69 176 ALA A C 1
ATOM 1379 O O . ALA A 1 176 ? 12.398 4.175 13.213 1.00 87.69 176 ALA A O 1
ATOM 1380 N N . ASP A 1 177 ? 11.030 3.463 14.846 1.00 82.62 177 ASP A N 1
ATOM 1381 C CA . ASP A 1 177 ? 11.124 2.035 14.539 1.00 82.62 177 ASP A CA 1
ATOM 1382 C C . ASP A 1 177 ? 10.614 1.706 13.126 1.00 82.62 177 ASP A C 1
ATOM 1384 O O . ASP A 1 177 ? 11.171 0.835 12.460 1.00 82.62 177 ASP A O 1
ATOM 1388 N N . GLY A 1 178 ? 9.574 2.404 12.654 1.00 85.69 178 GLY A N 1
ATOM 1389 C CA . GLY A 1 178 ? 9.037 2.259 11.299 1.00 85.69 178 GLY A CA 1
ATOM 1390 C C . GLY A 1 178 ? 10.033 2.734 10.243 1.00 85.69 178 GLY A C 1
ATOM 1391 O O . GLY A 1 178 ? 10.282 2.026 9.268 1.00 85.69 178 GLY A O 1
ATOM 1392 N N . LEU A 1 179 ? 10.686 3.876 10.481 1.00 89.19 179 LEU A N 1
ATOM 1393 C CA . LEU A 1 179 ? 11.745 4.397 9.608 1.00 89.19 179 LEU A CA 1
ATOM 1394 C C . LEU A 1 179 ? 12.975 3.485 9.581 1.00 89.19 179 LEU A C 1
ATOM 1396 O O . LEU A 1 179 ? 13.496 3.188 8.505 1.00 89.19 179 LEU A O 1
ATOM 1400 N N . LEU A 1 180 ? 13.420 2.999 10.743 1.00 86.75 180 LEU A N 1
ATOM 1401 C CA . LEU A 1 180 ? 14.551 2.074 10.827 1.00 86.75 180 LEU A CA 1
ATOM 1402 C C . LEU A 1 180 ? 14.246 0.759 10.103 1.00 86.75 180 LEU A C 1
ATOM 1404 O O . LEU A 1 180 ? 15.089 0.227 9.384 1.00 86.75 180 LEU A O 1
ATOM 1408 N N . LEU A 1 181 ? 13.026 0.246 10.262 1.00 83.81 181 LEU A N 1
ATOM 1409 C CA . LEU A 1 181 ? 12.575 -0.956 9.575 1.00 83.81 181 LEU A CA 1
ATOM 1410 C C . LEU A 1 181 ? 12.515 -0.750 8.054 1.00 83.81 181 LEU A C 1
ATOM 1412 O O . LEU A 1 181 ? 12.928 -1.634 7.303 1.00 83.81 181 LEU A O 1
ATOM 1416 N N . GLN A 1 182 ? 12.051 0.415 7.598 1.00 89.50 182 GLN A N 1
ATOM 1417 C CA . GLN A 1 182 ? 12.055 0.776 6.182 1.00 89.50 182 GLN A CA 1
ATOM 1418 C C . GLN A 1 182 ? 13.487 0.811 5.624 1.00 89.50 182 GLN A C 1
ATOM 1420 O O . GLN A 1 182 ? 13.756 0.245 4.561 1.00 89.50 182 GLN A O 1
ATOM 1425 N N . ALA A 1 183 ? 14.424 1.424 6.353 1.00 87.25 183 ALA A N 1
ATOM 1426 C CA . ALA A 1 183 ? 15.837 1.463 5.981 1.00 87.25 183 ALA A CA 1
ATOM 1427 C C . ALA A 1 183 ? 16.455 0.055 5.935 1.00 87.25 183 ALA A C 1
ATOM 1429 O O . ALA A 1 183 ? 17.180 -0.266 4.995 1.00 87.25 183 ALA A O 1
ATOM 1430 N N . TYR A 1 184 ? 16.112 -0.811 6.894 1.00 89.00 184 TYR A N 1
ATOM 1431 C CA . TYR A 1 184 ? 16.543 -2.209 6.908 1.00 89.00 184 TYR A CA 1
ATOM 1432 C C . TYR A 1 184 ? 16.082 -2.970 5.658 1.00 89.00 184 TYR A C 1
ATOM 1434 O O . TYR A 1 184 ? 16.902 -3.620 5.012 1.00 89.00 184 TYR A O 1
ATOM 1442 N N . PHE A 1 185 ? 14.801 -2.871 5.277 1.00 85.75 185 PHE A N 1
ATOM 1443 C CA . PHE A 1 185 ? 14.312 -3.535 4.060 1.00 85.75 185 PHE A CA 1
ATOM 1444 C C . PHE A 1 185 ? 14.989 -3.004 2.809 1.00 85.75 185 PHE A C 1
ATOM 1446 O O . PHE A 1 185 ? 15.433 -3.794 1.980 1.00 85.75 185 PHE A O 1
ATOM 1453 N N . THR A 1 186 ? 15.170 -1.687 2.746 1.00 90.12 186 THR A N 1
ATOM 1454 C CA . THR A 1 186 ? 15.907 -1.039 1.660 1.00 90.12 186 THR A CA 1
ATOM 1455 C C . THR A 1 186 ? 17.314 -1.616 1.523 1.00 90.12 186 THR A C 1
ATOM 1457 O O . THR A 1 186 ? 17.702 -2.014 0.431 1.00 90.12 186 THR A O 1
ATOM 1460 N N . GLY A 1 187 ? 18.061 -1.735 2.628 1.00 87.19 187 GLY A N 1
ATOM 1461 C CA . GLY A 1 187 ? 19.403 -2.329 2.632 1.00 87.19 187 GLY A CA 1
ATOM 1462 C C . GLY A 1 187 ? 19.422 -3.823 2.292 1.00 87.19 187 GLY A C 1
ATOM 1463 O O . GLY A 1 187 ? 20.406 -4.316 1.752 1.00 87.19 187 GLY A O 1
ATOM 1464 N N . ALA A 1 188 ? 18.324 -4.535 2.554 1.00 85.69 188 ALA A N 1
ATOM 1465 C CA . ALA A 1 188 ? 18.127 -5.924 2.145 1.00 85.69 188 ALA A CA 1
ATOM 1466 C C . ALA A 1 188 ? 17.633 -6.073 0.691 1.00 85.69 188 ALA A C 1
ATOM 1468 O O . ALA A 1 188 ? 17.369 -7.195 0.260 1.00 85.69 188 ALA A O 1
ATOM 1469 N N . GLY A 1 189 ? 17.467 -4.970 -0.048 1.00 84.94 189 GLY A N 1
ATOM 1470 C CA . GLY A 1 189 ? 16.942 -4.971 -1.414 1.00 84.94 189 GLY A CA 1
ATOM 1471 C C . GLY A 1 189 ? 15.445 -5.284 -1.519 1.00 84.94 189 GLY A C 1
ATOM 1472 O O . GLY A 1 189 ? 14.971 -5.583 -2.607 1.00 84.94 189 GLY A O 1
ATOM 1473 N N . SER A 1 190 ? 14.694 -5.221 -0.418 1.00 86.31 190 SER A N 1
ATOM 1474 C CA . SER A 1 190 ? 13.250 -5.477 -0.392 1.00 86.31 190 SER A CA 1
ATOM 1475 C C . SER A 1 190 ? 12.486 -4.169 -0.187 1.00 86.31 190 SER A C 1
ATOM 1477 O O . SER A 1 190 ? 12.878 -3.326 0.621 1.00 86.31 190 SER A O 1
ATOM 1479 N N . TYR A 1 191 ? 11.384 -3.980 -0.906 1.00 87.81 191 TYR A N 1
ATOM 1480 C CA . TYR A 1 191 ? 10.501 -2.832 -0.742 1.00 87.81 191 TYR A CA 1
ATOM 1481 C C . TYR A 1 191 ? 9.193 -3.249 -0.069 1.00 87.81 191 TYR A C 1
ATOM 1483 O O . TYR A 1 191 ? 8.355 -3.934 -0.651 1.00 87.81 191 TYR A O 1
ATOM 1491 N N . LEU A 1 192 ? 9.003 -2.787 1.167 1.00 87.56 192 LEU A N 1
ATOM 1492 C CA . LEU A 1 192 ? 7.763 -2.958 1.922 1.00 87.56 192 LEU A CA 1
ATOM 1493 C C . LEU A 1 192 ? 7.351 -1.617 2.518 1.00 87.56 192 LEU A C 1
ATOM 1495 O O . LEU A 1 192 ? 8.075 -1.121 3.380 1.00 87.56 192 LEU A O 1
ATOM 1499 N N . PRO A 1 193 ? 6.230 -1.014 2.095 1.00 87.75 193 PRO A N 1
ATOM 1500 C CA . PRO A 1 193 ? 5.822 0.291 2.588 1.00 87.75 193 PRO A CA 1
ATOM 1501 C C . PRO A 1 193 ? 5.266 0.200 4.015 1.00 87.75 193 PRO A C 1
ATOM 1503 O O . PRO A 1 193 ? 4.078 -0.025 4.229 1.00 87.75 193 PRO A O 1
ATOM 1506 N N . LEU A 1 194 ? 6.149 0.365 5.002 1.00 87.38 194 LEU A N 1
ATOM 1507 C CA . LEU A 1 194 ? 5.857 0.247 6.438 1.00 87.38 194 LEU A CA 1
ATOM 1508 C C . LEU A 1 194 ? 6.348 1.462 7.239 1.00 87.38 194 LEU A C 1
ATOM 1510 O O . LEU A 1 194 ? 6.492 1.384 8.459 1.00 87.38 194 LEU A O 1
ATOM 1514 N N . ALA A 1 195 ? 6.626 2.574 6.556 1.00 88.69 195 ALA A N 1
ATOM 1515 C CA . ALA A 1 195 ? 7.193 3.773 7.165 1.00 88.69 195 ALA A CA 1
ATOM 1516 C C . ALA A 1 195 ? 6.229 4.497 8.122 1.00 88.69 195 ALA A C 1
ATOM 1518 O O . ALA A 1 195 ? 6.686 5.247 8.979 1.00 88.69 195 ALA A O 1
ATOM 1519 N N . SER A 1 196 ? 4.918 4.301 7.969 1.00 90.44 196 SER A N 1
ATOM 1520 C CA . SER A 1 196 ? 3.883 4.998 8.734 1.00 90.44 196 SER A CA 1
ATOM 1521 C C . SER A 1 196 ? 2.895 4.032 9.363 1.00 90.44 196 SER A C 1
ATOM 1523 O O . SER A 1 196 ? 2.434 3.101 8.698 1.00 90.44 196 SER A O 1
ATOM 1525 N N . ASP A 1 197 ? 2.479 4.353 10.577 1.00 91.19 197 ASP A N 1
ATOM 1526 C CA . ASP A 1 197 ? 1.379 3.707 11.268 1.00 91.19 197 ASP A CA 1
ATOM 1527 C C . ASP A 1 197 ? 0.147 4.622 11.225 1.00 91.19 197 ASP A C 1
ATOM 1529 O O . ASP A 1 197 ? 0.244 5.846 11.337 1.00 91.19 197 ASP A O 1
ATOM 1533 N N . VAL A 1 198 ? -1.026 4.025 11.031 1.00 91.75 198 VAL A N 1
ATOM 1534 C CA . VAL A 1 198 ? -2.296 4.747 10.949 1.00 91.75 198 VAL A CA 1
ATOM 1535 C C . VAL A 1 198 ? -3.193 4.267 12.074 1.00 91.75 198 VAL A C 1
ATOM 1537 O O . VAL A 1 198 ? -3.636 3.120 12.080 1.00 91.75 198 VAL A O 1
ATOM 1540 N N . LEU A 1 199 ? -3.485 5.153 13.016 1.00 92.31 199 LEU A N 1
ATOM 1541 C CA . LEU A 1 199 ? -4.397 4.876 14.114 1.00 92.31 199 LEU A CA 1
ATOM 1542 C C . LEU A 1 199 ? -5.785 5.396 13.759 1.00 92.31 199 LEU A C 1
ATOM 1544 O O . LEU A 1 199 ? -5.960 6.543 13.352 1.00 92.31 199 LEU A O 1
ATOM 1548 N N . VAL A 1 200 ? -6.774 4.518 13.891 1.00 93.69 200 VAL A N 1
ATOM 1549 C CA . VAL A 1 200 ? -8.174 4.801 13.579 1.00 93.69 200 VAL A CA 1
ATOM 1550 C C . VAL A 1 200 ? -8.976 4.632 14.867 1.00 93.69 200 VAL A C 1
ATOM 1552 O O . VAL A 1 200 ? -9.205 3.509 15.324 1.00 93.69 200 VAL A O 1
ATOM 1555 N N . GLU A 1 201 ? -9.375 5.747 15.469 1.00 93.94 201 GLU A N 1
ATOM 1556 C CA . GLU A 1 201 ? -10.011 5.815 16.787 1.00 93.94 201 GLU A CA 1
ATOM 1557 C C . GLU A 1 201 ? -11.491 6.186 16.676 1.00 93.94 201 GLU A C 1
ATOM 1559 O O . GLU A 1 201 ? -11.867 7.117 15.966 1.00 93.94 201 GLU A O 1
ATOM 1564 N N . GLY A 1 202 ? -12.352 5.483 17.407 1.00 93.81 202 GLY A N 1
ATOM 1565 C CA . GLY A 1 202 ? -13.797 5.693 17.374 1.00 93.81 202 GLY A CA 1
ATOM 1566 C C . GLY A 1 202 ? -14.553 4.418 17.728 1.00 93.81 202 GLY A C 1
ATOM 1567 O O . GLY A 1 202 ? -13.986 3.486 18.306 1.00 93.81 202 GLY A O 1
ATOM 1568 N N . ASP A 1 203 ? -15.836 4.361 17.368 1.00 96.06 203 ASP A N 1
ATOM 1569 C CA . ASP A 1 203 ? -16.597 3.121 17.501 1.00 96.06 203 ASP A CA 1
ATOM 1570 C C . ASP A 1 203 ? -15.996 2.018 16.617 1.00 96.06 203 ASP A C 1
ATOM 1572 O O . ASP A 1 203 ? -15.746 2.203 15.426 1.00 96.06 203 ASP A O 1
ATOM 1576 N N . SER A 1 204 ? -15.809 0.838 17.206 1.00 94.56 204 SER A N 1
ATOM 1577 C CA . SER A 1 204 ? -15.167 -0.313 16.570 1.00 94.56 204 SER A CA 1
ATOM 1578 C C . SER A 1 204 ? -15.801 -0.709 15.233 1.00 94.56 204 SER A C 1
ATOM 1580 O O . SER A 1 204 ? -15.081 -1.080 14.302 1.00 94.56 204 SER A O 1
ATOM 1582 N N . LYS A 1 205 ? -17.132 -0.603 15.109 1.00 96.44 205 LYS A N 1
ATOM 1583 C CA . LYS A 1 205 ? -17.837 -0.906 13.859 1.00 96.44 205 LYS A CA 1
ATOM 1584 C C . LYS A 1 205 ? -17.554 0.158 12.809 1.00 96.44 205 LYS A C 1
ATOM 1586 O O . LYS A 1 205 ? -17.210 -0.200 11.686 1.00 96.44 205 LYS A O 1
ATOM 1591 N N . ASN A 1 206 ? -17.623 1.437 13.171 1.00 97.56 206 ASN A N 1
ATOM 1592 C CA . ASN A 1 206 ? -17.324 2.539 12.256 1.00 97.56 206 ASN A CA 1
ATOM 1593 C C . ASN A 1 206 ? -15.862 2.523 11.796 1.00 97.56 206 ASN A C 1
ATOM 1595 O O . ASN A 1 206 ? -15.602 2.700 10.608 1.00 97.56 206 ASN A O 1
ATOM 1599 N N . CYS A 1 207 ? -14.909 2.223 12.685 1.00 96.88 207 CYS A N 1
ATOM 1600 C CA . CYS A 1 207 ? -13.502 2.057 12.315 1.00 96.88 207 CYS A CA 1
ATOM 1601 C C . CYS A 1 207 ? -13.312 0.916 11.302 1.00 96.88 207 CYS A C 1
ATOM 1603 O O . CYS A 1 207 ? -12.541 1.053 10.347 1.00 96.88 207 CYS A O 1
ATOM 1605 N N . ALA A 1 208 ? -14.027 -0.202 11.475 1.00 97.00 208 ALA A N 1
ATOM 1606 C CA . ALA A 1 208 ? -13.981 -1.323 10.540 1.00 97.00 208 ALA A CA 1
ATOM 1607 C C . ALA A 1 208 ? -14.609 -0.970 9.180 1.00 97.00 208 ALA A C 1
ATOM 1609 O O . ALA A 1 208 ? -14.007 -1.265 8.151 1.00 97.00 208 ALA A O 1
ATOM 1610 N N . VAL A 1 209 ? -15.761 -0.285 9.156 1.00 98.06 209 VAL A N 1
ATOM 1611 C CA . VAL A 1 209 ? -16.389 0.200 7.908 1.00 98.06 209 VAL A CA 1
ATOM 1612 C C . VAL A 1 209 ? -15.477 1.203 7.190 1.00 98.06 209 VAL A C 1
ATOM 1614 O O . VAL A 1 209 ? -15.288 1.100 5.982 1.00 98.06 209 VAL A O 1
ATOM 1617 N N . CYS A 1 210 ? -14.846 2.122 7.926 1.00 97.81 210 CYS A N 1
ATOM 1618 C CA . CYS A 1 210 ? -13.881 3.083 7.386 1.00 97.81 210 CYS A CA 1
ATOM 1619 C C . CYS A 1 210 ? -12.687 2.371 6.732 1.00 97.81 210 CYS A C 1
ATOM 1621 O O . CYS A 1 210 ? -12.351 2.638 5.580 1.00 97.81 210 CYS A O 1
ATOM 1623 N N . SER A 1 211 ? -12.106 1.393 7.438 1.00 97.44 211 SER A N 1
ATOM 1624 C CA . SER A 1 211 ? -10.990 0.582 6.935 1.00 97.44 211 SER A CA 1
ATOM 1625 C C . SER A 1 211 ? -11.381 -0.214 5.686 1.00 97.44 211 SER A C 1
ATOM 1627 O O . SER A 1 211 ? -10.610 -0.278 4.733 1.00 97.44 211 SER A O 1
ATOM 1629 N N . PHE A 1 212 ? -12.590 -0.786 5.657 1.00 98.19 212 PHE A N 1
ATOM 1630 C CA . PHE A 1 212 ? -13.109 -1.508 4.494 1.00 98.19 212 PHE A CA 1
ATOM 1631 C C . PHE A 1 212 ? -13.189 -0.616 3.253 1.00 98.19 212 PHE A C 1
ATOM 1633 O O . PHE A 1 212 ? -12.663 -0.985 2.202 1.00 98.19 212 PHE A O 1
ATOM 1640 N N . TRP A 1 213 ? -13.815 0.559 3.369 1.00 98.00 213 TRP A N 1
ATOM 1641 C CA . TRP A 1 213 ? -13.961 1.485 2.244 1.00 98.00 213 TRP A CA 1
ATOM 1642 C C . TRP A 1 213 ? -12.622 2.042 1.774 1.00 98.00 213 TRP A C 1
ATOM 1644 O O . TRP A 1 213 ? -12.385 2.117 0.573 1.00 98.00 213 TRP A O 1
ATOM 1654 N N . CYS A 1 214 ? -11.724 2.359 2.706 1.00 97.69 214 CYS A N 1
ATOM 1655 C CA . CYS A 1 214 ? -10.379 2.830 2.403 1.00 97.69 214 CYS A CA 1
ATOM 1656 C C . CYS A 1 214 ? -9.571 1.792 1.602 1.00 97.69 214 CYS A C 1
ATOM 1658 O O . CYS A 1 214 ? -9.083 2.091 0.511 1.00 97.69 214 CYS A O 1
ATOM 1660 N N . ILE A 1 215 ? -9.503 0.549 2.089 1.00 98.00 215 ILE A N 1
ATOM 1661 C CA . ILE A 1 215 ? -8.814 -0.555 1.404 1.00 98.00 215 ILE A CA 1
ATOM 1662 C C . ILE A 1 215 ? -9.459 -0.845 0.038 1.00 98.00 215 ILE A C 1
ATOM 1664 O O . ILE A 1 215 ? -8.754 -1.054 -0.949 1.00 98.00 215 ILE A O 1
ATOM 1668 N N . SER A 1 216 ? -10.793 -0.825 -0.042 1.00 98.06 216 SER A N 1
ATOM 1669 C CA . SER A 1 216 ? -11.519 -1.065 -1.297 1.00 98.06 216 SER A CA 1
ATOM 1670 C C . SER A 1 216 ? -11.272 0.037 -2.330 1.00 98.06 216 SER A C 1
ATOM 1672 O O . SER A 1 216 ? -11.091 -0.262 -3.508 1.00 98.06 216 SER A O 1
ATOM 1674 N N . ALA A 1 217 ? -11.213 1.304 -1.905 1.00 97.81 217 ALA A N 1
ATOM 1675 C CA . ALA A 1 217 ? -10.906 2.435 -2.778 1.00 97.81 217 ALA A CA 1
ATOM 1676 C C . ALA A 1 217 ? -9.466 2.375 -3.308 1.00 97.81 217 ALA A C 1
ATOM 1678 O O . ALA A 1 217 ? -9.234 2.633 -4.490 1.00 97.81 217 ALA A O 1
ATOM 1679 N N . LEU A 1 218 ? -8.508 1.973 -2.467 1.00 97.69 218 LEU A N 1
ATOM 1680 C CA . LEU A 1 218 ? -7.128 1.741 -2.894 1.00 97.69 218 LEU A CA 1
ATOM 1681 C C . LEU A 1 218 ? -7.027 0.613 -3.930 1.00 97.69 218 LEU A C 1
ATOM 1683 O O . LEU A 1 218 ? -6.406 0.807 -4.976 1.00 97.69 218 LEU A O 1
ATOM 1687 N N . LEU A 1 219 ? -7.686 -0.528 -3.686 1.00 97.81 219 LEU A N 1
ATOM 1688 C CA . LEU A 1 219 ? -7.754 -1.628 -4.654 1.00 97.81 219 LEU A CA 1
ATOM 1689 C C . LEU A 1 219 ? -8.382 -1.163 -5.974 1.00 97.81 219 LEU A C 1
ATOM 1691 O O . LEU A 1 219 ? -7.817 -1.403 -7.037 1.00 97.81 219 LEU A O 1
ATOM 1695 N N . GLY A 1 220 ? -9.517 -0.464 -5.914 1.00 96.44 220 GLY A N 1
ATOM 1696 C CA . GLY A 1 220 ? -10.187 0.070 -7.101 1.00 96.44 220 GLY A CA 1
ATOM 1697 C C . GLY A 1 220 ? -9.298 1.025 -7.900 1.00 96.44 220 GLY A C 1
ATOM 1698 O O . GLY A 1 220 ? -9.233 0.925 -9.121 1.00 96.44 220 GLY A O 1
ATOM 1699 N N . THR A 1 221 ? -8.554 1.899 -7.220 1.00 97.00 221 THR A N 1
ATOM 1700 C CA . THR A 1 221 ? -7.620 2.848 -7.855 1.00 97.00 221 THR A CA 1
ATOM 1701 C C . THR A 1 221 ? -6.453 2.133 -8.520 1.00 97.00 221 THR A C 1
ATOM 1703 O O . THR A 1 221 ? -6.085 2.467 -9.644 1.00 97.00 221 THR A O 1
ATOM 1706 N N . SER A 1 222 ? -5.902 1.118 -7.853 1.00 96.88 222 SER A N 1
ATOM 1707 C CA . SER A 1 222 ? -4.855 0.271 -8.418 1.00 96.88 222 SER A CA 1
ATOM 1708 C C . SER A 1 222 ? -5.318 -0.412 -9.708 1.00 96.88 222 SER A C 1
ATOM 1710 O O . SER A 1 222 ? -4.657 -0.270 -10.735 1.00 96.88 222 SER A O 1
ATOM 1712 N N . LEU A 1 223 ? -6.480 -1.076 -9.681 1.00 96.31 223 LEU A N 1
ATOM 1713 C CA . LEU A 1 223 ? -7.050 -1.755 -10.851 1.00 96.31 223 LEU A CA 1
ATOM 1714 C C . LEU A 1 223 ? -7.404 -0.775 -11.976 1.00 96.31 223 LEU A C 1
ATOM 1716 O O . LEU A 1 223 ? -7.227 -1.089 -13.149 1.00 96.31 223 LEU A O 1
ATOM 1720 N N . MET A 1 224 ? -7.878 0.424 -11.632 1.00 95.25 224 MET A N 1
ATOM 1721 C CA . MET A 1 224 ? -8.167 1.476 -12.605 1.00 95.25 224 MET A CA 1
ATOM 1722 C C . MET A 1 224 ? -6.894 1.947 -13.316 1.00 95.25 224 MET A C 1
ATOM 1724 O O . MET A 1 224 ? -6.898 2.078 -14.537 1.00 95.25 224 MET A O 1
ATOM 1728 N N . PHE A 1 225 ? -5.803 2.193 -12.584 1.00 95.19 225 PHE A N 1
ATOM 1729 C CA . PHE A 1 225 ? -4.525 2.582 -13.190 1.00 95.19 225 PHE A CA 1
ATOM 1730 C C . PHE A 1 225 ? -3.908 1.459 -14.016 1.00 95.19 225 PHE A C 1
ATOM 1732 O O . PHE A 1 225 ? -3.415 1.727 -15.106 1.00 95.19 225 PHE A O 1
ATOM 1739 N N . ASP A 1 226 ? -3.997 0.216 -13.556 1.00 94.12 226 ASP A N 1
ATOM 1740 C CA . ASP A 1 226 ? -3.559 -0.951 -14.323 1.00 94.12 226 ASP A CA 1
ATOM 1741 C C . ASP A 1 226 ? -4.312 -1.054 -15.665 1.00 94.12 226 ASP A C 1
ATOM 1743 O O . ASP A 1 226 ? -3.703 -1.101 -16.737 1.00 94.12 226 ASP A O 1
ATOM 1747 N N . LEU A 1 227 ? -5.646 -0.941 -15.626 1.00 93.06 227 LEU A N 1
ATOM 1748 C CA . LEU A 1 227 ? -6.493 -0.940 -16.820 1.00 93.06 227 LEU A CA 1
ATOM 1749 C C . LEU A 1 227 ? -6.154 0.215 -17.773 1.00 93.06 227 LEU A C 1
ATOM 1751 O O . LEU A 1 227 ? -5.970 -0.014 -18.966 1.00 93.06 227 LEU A O 1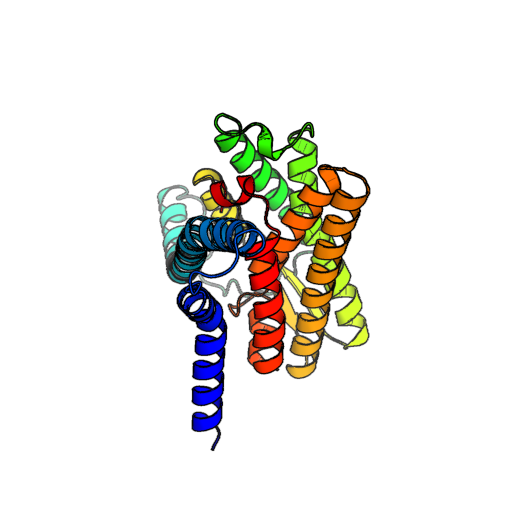
ATOM 1755 N N . ILE A 1 228 ? -6.048 1.449 -17.266 1.00 93.50 228 ILE A N 1
ATOM 1756 C CA . ILE A 1 228 ? -5.675 2.624 -18.074 1.00 93.50 228 ILE A CA 1
ATOM 1757 C C . ILE A 1 228 ? -4.283 2.433 -18.688 1.00 93.50 228 ILE A C 1
ATOM 1759 O O . ILE A 1 228 ? -4.078 2.744 -19.861 1.00 93.50 228 ILE A O 1
ATOM 1763 N N . GLY A 1 229 ? -3.336 1.889 -17.923 1.00 93.94 229 GLY A N 1
ATOM 1764 C CA . GLY A 1 229 ? -1.987 1.592 -18.387 1.00 93.94 229 GLY A CA 1
ATOM 1765 C C . GLY A 1 229 ? -1.975 0.620 -19.557 1.00 93.94 229 GLY A C 1
ATOM 1766 O O . GLY A 1 229 ? -1.303 0.886 -20.552 1.00 93.94 229 GLY A O 1
ATOM 1767 N N . HIS A 1 230 ? -2.772 -0.446 -19.495 1.00 91.31 230 HIS A N 1
ATOM 1768 C CA . HIS A 1 230 ? -2.915 -1.391 -20.600 1.00 91.31 230 HIS A CA 1
ATOM 1769 C C . HIS A 1 230 ? -3.660 -0.808 -21.804 1.00 91.31 230 HIS A C 1
ATOM 1771 O O . HIS A 1 230 ? -3.224 -1.010 -22.936 1.00 91.31 230 HIS A O 1
ATOM 1777 N N . LEU A 1 231 ? -4.736 -0.048 -21.582 1.00 94.25 231 LEU A N 1
ATOM 1778 C CA . LEU A 1 231 ? -5.508 0.574 -22.664 1.00 94.25 231 LEU A CA 1
ATOM 1779 C C . LEU A 1 231 ? -4.707 1.635 -23.427 1.00 94.25 231 LEU A C 1
ATOM 1781 O O . LEU A 1 231 ? -4.881 1.782 -24.633 1.00 94.25 231 LEU A O 1
ATOM 1785 N N . TRP A 1 232 ? -3.837 2.378 -22.742 1.00 96.06 232 TRP A N 1
ATOM 1786 C CA . TRP A 1 232 ? -3.016 3.435 -23.347 1.00 96.06 232 TRP A CA 1
ATOM 1787 C C . TRP A 1 232 ? -1.580 3.005 -23.654 1.00 96.06 232 TRP A C 1
ATOM 1789 O O . TRP A 1 232 ? -0.800 3.817 -24.149 1.00 96.06 232 TRP A O 1
ATOM 1799 N N . GLY A 1 233 ? -1.201 1.763 -23.339 1.00 90.50 233 GLY A N 1
ATOM 1800 C CA . GLY A 1 233 ? 0.180 1.291 -23.466 1.00 90.50 233 GLY A CA 1
ATOM 1801 C C . GLY A 1 233 ? 1.179 2.103 -22.632 1.00 90.50 233 GLY A C 1
ATOM 1802 O O . GLY A 1 233 ? 2.339 2.232 -23.015 1.00 90.50 233 GLY A O 1
ATOM 1803 N N . SER A 1 234 ? 0.735 2.695 -21.518 1.00 89.88 234 SER A N 1
ATOM 1804 C CA . SER A 1 234 ? 1.558 3.573 -20.687 1.00 89.88 234 SER A CA 1
ATOM 1805 C C . SER A 1 234 ? 2.163 2.799 -19.511 1.00 89.88 234 SER A C 1
ATOM 1807 O O . SER A 1 234 ? 1.442 2.467 -18.561 1.00 89.88 234 SER A O 1
ATOM 1809 N N . PRO A 1 235 ? 3.489 2.554 -19.507 1.00 88.94 235 PRO A N 1
ATOM 1810 C CA . PRO A 1 235 ? 4.147 1.832 -18.418 1.00 88.94 235 PRO A CA 1
ATOM 1811 C C . PRO A 1 235 ? 4.069 2.581 -17.084 1.00 88.94 235 PRO A C 1
ATOM 1813 O O . PRO A 1 235 ? 4.129 1.959 -16.028 1.00 88.94 235 PRO A O 1
ATOM 1816 N N . LEU A 1 236 ? 3.892 3.908 -17.118 1.00 90.19 236 LEU A N 1
ATOM 1817 C CA . LEU A 1 236 ? 3.729 4.731 -15.922 1.00 90.19 236 LEU A CA 1
ATOM 1818 C C . LEU A 1 236 ? 2.500 4.318 -15.119 1.00 90.19 236 LEU A C 1
ATOM 1820 O O . LEU A 1 236 ? 2.605 4.139 -13.910 1.00 90.19 236 LEU A O 1
ATOM 1824 N N . PHE A 1 237 ? 1.351 4.148 -15.774 1.00 92.88 237 PHE A N 1
ATOM 1825 C CA . PHE A 1 237 ? 0.112 3.795 -15.082 1.00 92.88 237 PHE A CA 1
ATOM 1826 C C . PHE A 1 237 ? 0.121 2.349 -14.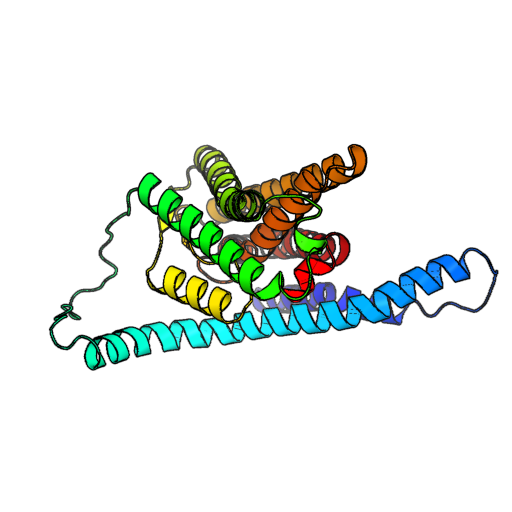584 1.00 92.88 237 PHE A C 1
ATOM 1828 O O . PHE A 1 237 ? -0.314 2.111 -13.461 1.00 92.88 237 PHE A O 1
ATOM 1835 N N . VAL A 1 238 ? 0.706 1.414 -15.343 1.00 91.81 238 VAL A N 1
ATOM 1836 C CA . VAL A 1 238 ? 0.905 0.025 -14.884 1.00 91.81 238 VAL A CA 1
ATOM 1837 C C . VAL A 1 238 ? 1.800 -0.004 -13.641 1.00 91.81 238 VAL A C 1
ATOM 1839 O O . VAL A 1 238 ? 1.450 -0.600 -12.623 1.00 91.81 238 VAL A O 1
ATOM 1842 N N . LEU A 1 239 ? 2.933 0.709 -13.679 1.00 90.69 239 LEU A N 1
ATOM 1843 C CA . LEU A 1 239 ? 3.843 0.820 -12.539 1.00 90.69 239 LEU A CA 1
ATOM 1844 C C . LEU A 1 239 ? 3.154 1.461 -11.328 1.00 90.69 239 LEU A C 1
ATOM 1846 O O . LEU A 1 239 ? 3.307 0.991 -10.202 1.00 90.69 239 LEU A O 1
ATOM 1850 N N . TRP A 1 240 ? 2.382 2.525 -11.545 1.00 94.12 240 TRP A N 1
ATOM 1851 C CA . TRP A 1 240 ? 1.672 3.223 -10.478 1.00 94.12 240 TRP A CA 1
ATOM 1852 C C . TRP A 1 240 ? 0.584 2.350 -9.847 1.00 94.12 240 TRP A C 1
ATOM 1854 O O . TRP A 1 240 ? 0.506 2.256 -8.621 1.00 94.12 240 TRP A O 1
ATOM 1864 N N . GLY A 1 241 ? -0.199 1.653 -10.674 1.00 95.19 241 GLY A N 1
ATOM 1865 C CA . GLY A 1 241 ? -1.196 0.680 -10.238 1.00 95.19 241 GLY A CA 1
ATOM 1866 C C . GLY A 1 241 ? -0.574 -0.430 -9.394 1.00 95.19 241 GLY A C 1
ATOM 1867 O O . GLY A 1 241 ? -1.091 -0.729 -8.316 1.00 95.19 241 GLY A O 1
ATOM 1868 N N . ALA A 1 242 ? 0.578 -0.964 -9.812 1.00 93.38 242 ALA A N 1
ATOM 1869 C CA . ALA A 1 242 ? 1.327 -1.977 -9.068 1.00 93.38 242 ALA A CA 1
ATOM 1870 C C . ALA A 1 242 ? 1.839 -1.470 -7.707 1.00 93.38 242 ALA A C 1
ATOM 1872 O O . ALA A 1 242 ? 1.729 -2.181 -6.708 1.00 93.38 242 ALA A O 1
ATOM 1873 N N . GLN A 1 243 ? 2.341 -0.232 -7.628 1.00 93.69 243 GLN A N 1
ATOM 1874 C CA . GLN A 1 243 ? 2.769 0.376 -6.359 1.00 93.69 243 GLN A CA 1
ATOM 1875 C C . GLN A 1 243 ? 1.609 0.542 -5.378 1.00 93.69 243 GLN A C 1
ATOM 1877 O O . GLN A 1 243 ? 1.730 0.200 -4.200 1.00 93.69 243 GLN A O 1
ATOM 1882 N N . ILE A 1 244 ? 0.463 1.029 -5.865 1.00 96.06 244 ILE A N 1
ATOM 1883 C CA . ILE A 1 244 ? -0.749 1.152 -5.050 1.00 96.06 244 ILE A CA 1
ATOM 1884 C C . ILE A 1 244 ? -1.225 -0.238 -4.616 1.00 96.06 244 ILE A C 1
ATOM 1886 O O . ILE A 1 244 ? -1.576 -0.410 -3.450 1.00 96.06 244 ILE A O 1
ATOM 1890 N N . LEU A 1 245 ? -1.183 -1.249 -5.493 1.00 95.88 245 LEU A N 1
ATOM 1891 C CA . LEU A 1 245 ? -1.565 -2.626 -5.158 1.00 95.88 245 LEU A CA 1
ATOM 1892 C C . LEU A 1 245 ? -0.699 -3.199 -4.039 1.00 95.88 245 LEU A C 1
ATOM 1894 O O . LEU A 1 245 ? -1.216 -3.759 -3.075 1.00 95.88 245 LEU A O 1
ATOM 1898 N N . LEU A 1 246 ? 0.618 -3.033 -4.156 1.00 93.44 246 LEU A N 1
ATOM 1899 C CA . LEU A 1 246 ? 1.594 -3.503 -3.181 1.00 93.44 246 LEU A CA 1
ATOM 1900 C C . LEU A 1 246 ? 1.400 -2.813 -1.828 1.00 93.44 246 LEU A C 1
ATOM 1902 O O . LEU A 1 246 ? 1.388 -3.479 -0.792 1.00 93.44 246 LEU A O 1
ATOM 1906 N N . TYR A 1 247 ? 1.155 -1.502 -1.831 1.00 94.69 247 TYR A N 1
ATOM 1907 C CA . TYR A 1 247 ? 0.788 -0.762 -0.625 1.00 94.69 247 TYR A CA 1
ATOM 1908 C C . TYR A 1 247 ? -0.516 -1.291 -0.006 1.00 94.69 247 TYR A C 1
ATOM 1910 O O . TYR A 1 247 ? -0.559 -1.589 1.188 1.00 94.69 247 TYR A O 1
ATOM 1918 N N . THR A 1 248 ? -1.555 -1.473 -0.827 1.00 96.62 248 THR A N 1
ATOM 1919 C CA . THR A 1 248 ? -2.876 -1.995 -0.427 1.00 96.62 248 THR A CA 1
ATOM 1920 C C . THR A 1 248 ? -2.758 -3.376 0.207 1.00 96.62 248 THR A C 1
ATOM 1922 O O . THR A 1 248 ? -3.338 -3.636 1.262 1.00 96.62 248 THR A O 1
ATOM 1925 N N . PHE A 1 249 ? -1.959 -4.252 -0.404 1.00 94.94 249 PHE A N 1
ATOM 1926 C CA . PHE A 1 249 ? -1.668 -5.583 0.109 1.00 94.94 249 PHE A CA 1
ATOM 1927 C C . PHE A 1 249 ? -1.052 -5.515 1.506 1.00 94.94 249 PHE A C 1
ATOM 1929 O O . PHE A 1 249 ? -1.553 -6.164 2.424 1.00 94.94 249 PHE A O 1
ATOM 1936 N N . VAL A 1 250 ? -0.044 -4.662 1.710 1.00 93.31 250 VAL A N 1
ATOM 1937 C CA . VAL A 1 250 ? 0.595 -4.501 3.021 1.00 93.31 250 VAL A CA 1
ATOM 1938 C C . VAL A 1 250 ? -0.383 -3.973 4.073 1.00 93.31 250 VAL A C 1
ATOM 1940 O O . VAL A 1 250 ? -0.507 -4.584 5.133 1.00 93.31 250 VAL A O 1
ATOM 1943 N N . VAL A 1 251 ? -1.132 -2.898 3.805 1.00 95.12 251 VAL A N 1
ATOM 1944 C CA . VAL A 1 251 ? -2.056 -2.331 4.814 1.00 95.12 251 VAL A CA 1
ATOM 1945 C C . VAL A 1 251 ? -3.260 -3.228 5.119 1.00 95.12 251 VAL A C 1
ATOM 1947 O O . VAL A 1 251 ? -3.895 -3.071 6.164 1.00 95.12 251 VAL A O 1
ATOM 1950 N N . SER A 1 252 ? -3.559 -4.197 4.249 1.00 95.81 252 SER A N 1
ATOM 1951 C CA . SER A 1 252 ? -4.646 -5.164 4.435 1.00 95.81 252 SER A CA 1
ATOM 1952 C C . SER A 1 252 ? -4.323 -6.305 5.406 1.00 95.81 252 SER A C 1
ATOM 1954 O O . SER A 1 252 ? -5.231 -7.049 5.789 1.00 95.81 252 SER A O 1
ATOM 1956 N N . PHE A 1 253 ? -3.070 -6.454 5.854 1.00 91.69 253 PHE A N 1
ATOM 1957 C CA . PHE A 1 253 ? -2.717 -7.501 6.815 1.00 91.69 253 PHE A CA 1
ATOM 1958 C C . PHE A 1 253 ? -3.425 -7.300 8.170 1.00 91.69 253 PHE A C 1
ATOM 1960 O O . PHE A 1 253 ? -3.528 -6.171 8.656 1.00 91.69 253 PHE A O 1
ATOM 1967 N N . PRO A 1 254 ? -3.879 -8.383 8.836 1.00 91.31 254 PRO A N 1
ATOM 1968 C CA . PRO A 1 254 ? -4.641 -8.314 10.081 1.00 91.31 254 PRO A CA 1
ATOM 1969 C C . PRO A 1 254 ? -3.718 -8.117 11.296 1.00 91.31 254 PRO A C 1
ATOM 1971 O O . PRO A 1 254 ? -3.818 -8.831 12.293 1.00 91.31 254 PRO A O 1
ATOM 1974 N N . LEU A 1 255 ? -2.787 -7.165 11.204 1.00 84.94 255 LEU A N 1
ATOM 1975 C CA . LEU A 1 255 ? -1.754 -6.884 12.201 1.00 84.94 255 LEU A CA 1
ATOM 1976 C C . LEU A 1 255 ? -1.870 -5.442 12.700 1.00 84.94 255 LEU A C 1
ATOM 1978 O O . LEU A 1 255 ? -1.916 -4.544 11.868 1.00 84.94 255 LEU A O 1
ATOM 1982 N N . PRO A 1 256 ? -1.891 -5.170 14.013 1.00 83.19 256 PRO A N 1
ATOM 1983 C CA . PRO A 1 256 ? -1.880 -3.796 14.496 1.00 83.19 256 PRO A CA 1
ATOM 1984 C C . PRO A 1 256 ? -0.518 -3.137 14.204 1.00 83.19 256 PRO A C 1
ATOM 1986 O O . PRO A 1 256 ? 0.516 -3.793 14.380 1.00 83.19 256 PRO A O 1
ATOM 1989 N N . PRO A 1 257 ? -0.481 -1.856 13.797 1.00 87.62 257 PRO A N 1
ATOM 1990 C CA . PRO A 1 257 ? -1.598 -0.909 13.644 1.00 87.62 257 PRO A CA 1
ATOM 1991 C C . PRO A 1 257 ? -2.155 -0.796 12.205 1.00 87.62 257 PRO A C 1
ATOM 1993 O O . PRO A 1 257 ? -2.696 0.234 11.826 1.00 87.62 257 PRO A O 1
ATOM 1996 N N . LEU A 1 258 ? -2.026 -1.825 11.368 1.00 90.56 258 LEU A N 1
ATOM 1997 C CA . LEU A 1 258 ? -2.518 -1.804 9.986 1.00 90.56 258 LEU A CA 1
ATOM 1998 C C . LEU A 1 258 ? -4.052 -1.878 9.923 1.00 90.56 258 LEU A C 1
ATOM 2000 O O . LEU A 1 258 ? -4.711 -2.470 10.781 1.00 90.56 258 LEU A O 1
ATOM 2004 N N . GLN A 1 259 ? -4.636 -1.329 8.858 1.00 94.12 259 GLN A N 1
ATOM 2005 C CA . GLN A 1 259 ? -6.093 -1.255 8.687 1.00 94.12 259 GLN A CA 1
ATOM 2006 C C . GLN A 1 259 ? -6.771 -2.618 8.574 1.00 94.12 259 GLN A C 1
ATOM 2008 O O . GLN A 1 259 ? -7.907 -2.787 9.029 1.00 94.12 259 GLN A O 1
ATOM 2013 N N . GLY A 1 260 ? -6.070 -3.613 8.031 1.00 93.44 260 GLY A N 1
ATOM 2014 C CA . GLY A 1 260 ? -6.549 -4.988 8.008 1.00 93.44 260 GLY A CA 1
ATOM 2015 C C . GLY A 1 260 ? -6.904 -5.512 9.398 1.00 93.44 260 GLY A C 1
ATOM 2016 O O . GLY A 1 260 ? -7.877 -6.249 9.539 1.00 93.44 260 GLY A O 1
ATOM 2017 N N . TYR A 1 261 ? -6.183 -5.092 10.445 1.00 93.56 261 TYR A N 1
ATOM 2018 C CA . TYR A 1 261 ? -6.486 -5.478 11.825 1.00 93.56 261 TYR A CA 1
ATOM 2019 C C . TYR A 1 261 ? -7.808 -4.885 12.312 1.00 93.56 261 TYR A C 1
ATOM 2021 O O . TYR A 1 261 ? -8.631 -5.599 12.889 1.00 93.56 261 TYR A O 1
ATOM 2029 N N . THR A 1 262 ? -8.037 -3.598 12.049 1.00 94.75 262 THR A N 1
ATOM 2030 C CA . THR A 1 262 ? -9.281 -2.904 12.404 1.00 94.75 262 THR A CA 1
ATOM 2031 C C . THR A 1 262 ? -10.480 -3.546 11.710 1.00 94.75 262 THR A C 1
ATOM 2033 O O . THR A 1 262 ? -11.491 -3.836 12.356 1.00 94.75 262 THR A O 1
ATOM 2036 N N . LEU A 1 263 ? -10.344 -3.855 10.416 1.00 96.31 263 LEU A N 1
ATOM 2037 C CA . LEU A 1 263 ? -11.372 -4.558 9.653 1.00 96.31 263 LEU A CA 1
ATOM 2038 C C . LEU A 1 263 ? -11.613 -5.976 10.185 1.00 96.31 263 LEU A C 1
ATOM 2040 O O . LEU A 1 263 ? -12.760 -6.354 10.405 1.00 96.31 263 LEU A O 1
ATOM 2044 N N . TRP A 1 264 ? -10.556 -6.747 10.453 1.00 94.25 264 TRP A N 1
ATOM 2045 C CA . TRP A 1 264 ? -10.657 -8.103 11.003 1.00 94.25 264 TRP A CA 1
ATOM 2046 C C . TRP A 1 264 ? -11.338 -8.136 12.376 1.00 94.25 264 TRP A C 1
ATOM 2048 O O . TRP A 1 264 ? -12.156 -9.017 12.646 1.00 94.25 264 TRP A O 1
ATOM 2058 N N . LYS A 1 265 ? -11.024 -7.170 13.247 1.00 91.94 265 LYS A N 1
ATOM 2059 C CA . LYS A 1 265 ? -11.617 -7.063 14.586 1.00 91.94 265 LYS A CA 1
ATOM 2060 C C . LYS A 1 265 ? -13.125 -6.794 14.523 1.00 91.94 265 LYS A C 1
ATOM 2062 O O . LYS A 1 265 ? -13.850 -7.341 15.349 1.00 91.94 265 LYS A O 1
ATOM 2067 N N . GLY A 1 266 ? -13.586 -5.985 13.566 1.00 93.50 266 GLY A N 1
ATOM 2068 C CA . GLY A 1 266 ? -15.009 -5.677 13.378 1.00 93.50 266 GLY A CA 1
ATOM 2069 C C . GLY A 1 266 ? -15.760 -6.719 12.544 1.00 93.50 266 GLY A C 1
ATOM 2070 O O . GLY A 1 266 ? -16.705 -7.341 13.025 1.00 93.50 266 GLY A O 1
ATOM 2071 N N . TYR A 1 267 ? -15.327 -6.936 11.300 1.00 95.50 267 TYR A N 1
ATOM 2072 C CA . TYR A 1 267 ? -16.017 -7.749 10.294 1.00 95.50 267 TYR A CA 1
ATOM 2073 C C . TYR A 1 267 ? -15.062 -8.735 9.607 1.00 95.50 267 TYR A C 1
ATOM 2075 O O . TYR A 1 267 ? -14.596 -8.517 8.489 1.00 95.50 267 TYR A O 1
ATOM 2083 N N . LYS A 1 268 ? -14.819 -9.884 10.250 1.00 94.31 268 LYS A N 1
ATOM 2084 C CA . LYS A 1 268 ? -13.933 -10.945 9.727 1.00 94.31 268 LYS A CA 1
ATOM 2085 C C . LYS A 1 268 ? -14.279 -11.388 8.304 1.00 94.31 268 LYS A C 1
ATOM 2087 O O . LYS A 1 268 ? -13.379 -11.564 7.494 1.00 94.31 268 LYS A O 1
ATOM 2092 N N . LEU A 1 269 ? -15.568 -11.552 7.992 1.00 95.25 269 LEU A N 1
ATOM 2093 C CA . LEU A 1 269 ? -16.003 -11.988 6.661 1.00 95.25 269 LEU A CA 1
ATOM 2094 C C . LEU A 1 269 ? -15.666 -10.949 5.582 1.00 95.25 269 LEU A C 1
ATOM 2096 O O . LEU A 1 269 ? -15.195 -11.312 4.509 1.00 95.25 269 LEU A O 1
ATOM 2100 N N . TRP A 1 270 ? -15.856 -9.661 5.882 1.00 96.88 270 TRP A N 1
ATOM 2101 C CA . TRP A 1 270 ? -15.509 -8.579 4.960 1.00 96.88 270 TRP A CA 1
ATOM 2102 C C . TRP A 1 270 ? -14.003 -8.501 4.744 1.00 96.88 270 TRP A C 1
ATOM 2104 O O . TRP A 1 270 ? -13.574 -8.313 3.609 1.00 96.88 270 TRP A O 1
ATOM 2114 N N . TRP A 1 271 ? -13.208 -8.719 5.801 1.00 96.75 271 TRP A N 1
ATOM 2115 C CA . TRP A 1 271 ? -11.758 -8.855 5.674 1.00 96.75 271 TRP A CA 1
ATOM 2116 C C . TRP A 1 271 ? -11.381 -10.012 4.743 1.00 96.75 271 TRP A C 1
ATOM 2118 O O . TRP A 1 271 ? -10.625 -9.790 3.806 1.00 96.75 271 TRP A O 1
ATOM 2128 N N . VAL A 1 272 ? -11.926 -11.220 4.952 1.00 94.12 272 VAL A N 1
ATOM 2129 C CA . VAL A 1 272 ? -11.610 -12.388 4.104 1.00 94.12 272 VAL A CA 1
ATOM 2130 C C . VAL A 1 272 ? -11.945 -12.093 2.646 1.00 94.12 272 VAL A C 1
ATOM 2132 O O . VAL A 1 272 ? -11.128 -12.360 1.770 1.00 94.12 272 VAL A O 1
ATOM 2135 N N . MET A 1 273 ? -13.113 -11.504 2.387 1.00 96.38 273 MET A N 1
ATOM 2136 C CA . MET A 1 273 ? -13.553 -11.152 1.039 1.00 96.38 273 MET A CA 1
ATOM 2137 C C . MET A 1 273 ? -12.594 -10.159 0.372 1.00 96.38 273 MET A C 1
ATOM 2139 O O . MET A 1 273 ? -12.064 -10.455 -0.698 1.00 96.38 273 MET A O 1
ATOM 2143 N N . ILE A 1 274 ? -12.328 -9.008 1.001 1.00 97.38 274 ILE A N 1
ATOM 2144 C CA . ILE A 1 274 ? -11.479 -7.978 0.389 1.00 97.38 274 ILE A CA 1
ATOM 2145 C C . ILE A 1 274 ? -10.020 -8.430 0.291 1.00 97.38 274 ILE A C 1
ATOM 2147 O O . ILE A 1 274 ? -9.386 -8.212 -0.736 1.00 97.38 274 ILE A O 1
ATOM 2151 N N . PHE A 1 275 ? -9.496 -9.124 1.305 1.00 95.06 275 PHE A N 1
ATOM 2152 C CA . PHE A 1 275 ? -8.135 -9.656 1.286 1.00 95.06 275 PHE A CA 1
ATOM 2153 C C . PHE A 1 275 ? -7.958 -10.693 0.178 1.00 95.06 275 PHE A C 1
ATOM 2155 O O . PHE A 1 275 ? -6.943 -10.672 -0.509 1.00 95.06 275 PHE A O 1
ATOM 2162 N N . SER A 1 276 ? -8.949 -11.561 -0.047 1.00 92.31 276 SER A N 1
ATOM 2163 C CA . SER A 1 276 ? -8.900 -12.543 -1.138 1.00 92.31 276 SER A CA 1
ATOM 2164 C C . SER A 1 276 ? -8.864 -11.864 -2.503 1.00 92.31 276 SER A C 1
ATOM 2166 O O . SER A 1 276 ? -8.089 -12.281 -3.359 1.00 92.31 276 SER A O 1
ATOM 2168 N N . LEU A 1 277 ? -9.643 -10.792 -2.696 1.00 95.31 277 LEU A N 1
ATOM 2169 C CA . LEU A 1 277 ? -9.598 -9.995 -3.924 1.00 95.31 277 LEU A CA 1
ATOM 2170 C C . LEU A 1 277 ? -8.231 -9.332 -4.113 1.00 95.31 277 LEU A C 1
ATOM 2172 O O . LEU A 1 277 ? -7.636 -9.475 -5.174 1.00 95.31 277 LEU A O 1
ATOM 2176 N N . ILE A 1 278 ? -7.697 -8.678 -3.077 1.00 95.06 278 ILE A N 1
ATOM 2177 C CA . ILE A 1 278 ? -6.367 -8.052 -3.130 1.00 95.06 278 ILE A CA 1
ATOM 2178 C C . ILE A 1 278 ? -5.293 -9.097 -3.423 1.00 95.06 278 ILE A C 1
ATOM 2180 O O . ILE A 1 278 ? -4.433 -8.860 -4.262 1.00 95.06 278 ILE A O 1
ATOM 2184 N N . PHE A 1 279 ? -5.341 -10.253 -2.759 1.00 90.81 279 PHE A N 1
ATOM 2185 C CA . PHE A 1 279 ? -4.385 -11.335 -2.962 1.00 90.81 279 PHE A CA 1
ATOM 2186 C C . PHE A 1 279 ? -4.456 -11.884 -4.388 1.00 90.81 279 PHE A C 1
ATOM 2188 O O . PHE A 1 279 ? -3.417 -12.047 -5.021 1.00 90.81 279 PHE A O 1
ATOM 2195 N N . CYS A 1 280 ? -5.658 -12.108 -4.926 1.00 90.38 280 CYS A N 1
ATOM 2196 C CA . CYS A 1 280 ? -5.825 -12.526 -6.317 1.00 90.38 280 CYS A CA 1
ATOM 2197 C C . CYS A 1 280 ? -5.259 -11.476 -7.278 1.00 90.38 280 CYS A C 1
ATOM 2199 O O . CYS A 1 280 ? -4.439 -11.824 -8.121 1.00 90.38 280 CYS A O 1
ATOM 2201 N N . SER A 1 281 ? -5.610 -10.198 -7.112 1.00 92.50 281 SER A N 1
ATOM 2202 C CA . SER A 1 281 ? -5.063 -9.113 -7.935 1.00 92.50 281 SER A CA 1
ATOM 2203 C C . SER A 1 281 ? 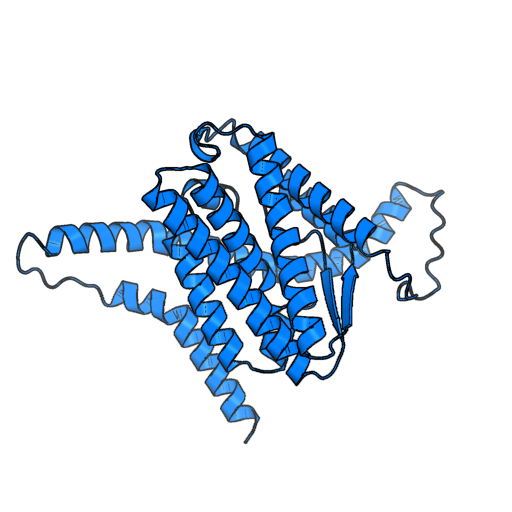-3.543 -9.013 -7.817 1.00 92.50 281 SER A C 1
ATOM 2205 O O . SER A 1 281 ? -2.862 -8.820 -8.812 1.00 92.50 281 SER A O 1
ATOM 2207 N N . PHE A 1 282 ? -2.982 -9.187 -6.622 1.00 89.31 282 PHE A N 1
ATOM 2208 C CA . PHE A 1 282 ? -1.537 -9.154 -6.387 1.00 89.31 282 PHE A CA 1
ATOM 2209 C C . PHE A 1 282 ? -0.809 -10.328 -7.055 1.00 89.31 282 PHE A C 1
ATOM 2211 O O . PHE A 1 282 ? 0.283 -10.166 -7.592 1.00 89.31 282 PHE A O 1
ATOM 2218 N N . VAL A 1 283 ? -1.400 -11.522 -7.055 1.00 85.50 283 VAL A N 1
ATOM 2219 C CA . VAL A 1 283 ? -0.825 -12.692 -7.737 1.00 85.50 283 VAL A CA 1
ATOM 2220 C C . VAL A 1 283 ? -0.954 -12.582 -9.259 1.00 85.50 283 VAL A C 1
ATOM 2222 O O . VAL A 1 283 ? -0.088 -13.081 -9.969 1.00 85.50 283 VAL A O 1
ATOM 2225 N N . LEU A 1 284 ? -2.015 -11.945 -9.759 1.00 86.25 284 LEU A N 1
ATOM 2226 C CA . LEU A 1 284 ? -2.333 -11.884 -11.188 1.00 86.25 284 LEU A CA 1
ATOM 2227 C C . LEU A 1 284 ? -1.735 -10.674 -11.913 1.00 86.25 284 LEU A C 1
ATOM 2229 O O . LEU A 1 284 ? -1.264 -10.822 -13.037 1.00 86.25 284 LEU A O 1
ATOM 2233 N N . ASN A 1 285 ? -1.754 -9.497 -11.285 1.00 86.06 285 ASN A N 1
ATOM 2234 C CA . ASN A 1 285 ? -1.463 -8.224 -11.950 1.00 86.06 285 ASN A CA 1
ATOM 2235 C C . ASN A 1 285 ? -0.118 -7.626 -11.532 1.00 86.06 285 ASN A C 1
ATOM 2237 O O . ASN A 1 285 ? 0.319 -6.641 -12.122 1.00 86.06 285 ASN A O 1
ATOM 2241 N N . LEU A 1 286 ? 0.558 -8.174 -10.515 1.00 83.56 286 LEU A N 1
ATOM 2242 C CA . LEU A 1 286 ? 1.848 -7.628 -10.114 1.00 83.56 286 LEU A CA 1
ATOM 2243 C C . LEU A 1 286 ? 2.901 -7.924 -11.202 1.00 83.56 286 LEU A C 1
ATOM 2245 O O . LEU A 1 286 ? 3.138 -9.093 -11.524 1.00 83.56 286 LEU A O 1
ATOM 2249 N N . PRO A 1 287 ? 3.567 -6.897 -11.766 1.00 82.50 287 PRO A N 1
ATOM 2250 C CA . PRO A 1 287 ? 4.552 -7.107 -12.816 1.00 82.50 287 PRO A CA 1
ATOM 2251 C C . PRO A 1 287 ? 5.685 -8.015 -12.336 1.00 82.50 287 PRO A C 1
ATOM 2253 O O . PRO A 1 287 ? 6.194 -7.840 -11.230 1.00 82.50 287 PRO A O 1
ATOM 2256 N N . GLN A 1 288 ? 6.149 -8.933 -13.190 1.00 78.69 288 GLN A N 1
ATOM 2257 C CA . GLN A 1 288 ? 7.230 -9.865 -12.838 1.00 78.69 288 GLN A CA 1
ATOM 2258 C C . GLN A 1 288 ? 8.457 -9.223 -12.163 1.00 78.69 288 GLN A C 1
ATOM 2260 O O . GLN A 1 288 ? 8.962 -9.801 -11.197 1.00 78.69 288 GLN A O 1
ATOM 2265 N N . PRO A 1 289 ? 8.928 -8.035 -12.595 1.00 75.62 289 PRO A N 1
ATOM 2266 C CA . PRO A 1 289 ? 10.075 -7.392 -11.966 1.00 75.62 289 PRO A CA 1
ATOM 2267 C C . PRO A 1 289 ? 9.860 -7.034 -10.485 1.00 75.62 289 PRO A C 1
ATOM 2269 O O . PRO A 1 289 ? 10.827 -6.956 -9.732 1.00 75.62 289 PRO A O 1
ATOM 2272 N N . PHE A 1 290 ? 8.611 -6.864 -10.037 1.00 74.38 290 PHE A N 1
ATOM 2273 C CA . PHE A 1 290 ? 8.301 -6.586 -8.634 1.00 74.38 290 PHE A CA 1
ATOM 2274 C C . PHE A 1 290 ? 8.484 -7.801 -7.721 1.00 74.38 290 PHE A C 1
ATOM 2276 O O . PHE A 1 290 ? 8.773 -7.623 -6.541 1.00 74.38 290 PHE A O 1
ATOM 2283 N N . TYR A 1 291 ? 8.384 -9.031 -8.237 1.00 74.94 291 TYR A N 1
ATOM 2284 C CA . TYR A 1 291 ? 8.630 -10.225 -7.418 1.00 74.94 291 TYR A CA 1
ATOM 2285 C C . TYR A 1 291 ? 10.090 -10.354 -6.975 1.00 74.94 291 TYR A C 1
ATOM 2287 O O . TYR A 1 291 ? 10.355 -11.030 -5.987 1.00 74.94 291 TYR A O 1
ATOM 2295 N N . ALA A 1 292 ? 11.031 -9.718 -7.681 1.00 71.62 292 ALA A N 1
ATOM 2296 C CA . ALA A 1 292 ? 12.441 -9.720 -7.298 1.00 71.62 292 ALA A CA 1
ATOM 2297 C C . ALA A 1 292 ? 12.725 -8.816 -6.087 1.00 71.62 292 ALA A C 1
ATOM 2299 O O . ALA A 1 292 ? 13.646 -9.089 -5.324 1.00 71.62 292 ALA A O 1
ATOM 2300 N N . ILE A 1 293 ? 11.920 -7.765 -5.903 1.00 69.94 293 ILE A N 1
ATOM 2301 C CA . ILE A 1 293 ? 12.117 -6.737 -4.872 1.00 69.94 293 ILE A CA 1
ATOM 2302 C C . ILE A 1 293 ? 11.183 -6.899 -3.662 1.00 69.94 293 ILE A C 1
ATOM 2304 O O . ILE A 1 293 ? 11.128 -6.018 -2.807 1.00 69.94 293 ILE A O 1
ATOM 2308 N N . LEU A 1 294 ? 10.430 -7.999 -3.584 1.00 64.06 294 LEU A N 1
ATOM 2309 C CA . LEU A 1 294 ? 9.485 -8.318 -2.506 1.00 64.06 294 LEU A CA 1
ATOM 2310 C C . LEU A 1 294 ? 10.054 -9.357 -1.536 1.00 64.06 294 LEU A C 1
ATOM 2312 O O . LEU A 1 294 ? 10.127 -9.048 -0.318 1.00 64.06 294 LEU A O 1
#

Solvent-accessible surface area (backbone atoms only — not comparable to full-atom values): 15557 Å² total; per-residue (Å²): 119,71,64,61,56,50,52,48,54,50,51,48,48,50,46,60,71,43,41,63,61,51,55,65,66,65,68,65,78,76,92,74,63,87,66,64,49,52,56,49,47,50,52,49,46,50,45,54,58,46,44,52,51,47,48,52,48,52,49,48,43,50,50,45,53,56,53,45,52,55,44,52,57,48,42,70,59,43,49,65,49,51,47,50,73,77,35,76,82,67,78,68,77,89,82,59,75,83,80,64,80,73,77,58,58,57,69,57,30,52,50,53,31,29,50,49,35,19,53,27,41,40,45,18,46,60,67,40,49,85,76,46,70,69,73,50,67,88,54,56,67,66,56,58,11,50,44,46,18,44,36,57,52,54,52,50,52,42,40,55,55,40,21,65,78,55,72,36,48,76,46,52,41,59,50,69,68,25,48,52,50,31,52,50,32,17,77,70,38,23,62,64,86,48,29,58,44,52,48,69,46,61,58,60,60,45,39,12,52,34,33,47,52,31,51,49,51,40,46,51,52,12,54,49,28,33,49,52,9,63,75,68,72,35,62,66,33,35,54,40,11,39,38,26,39,55,44,40,52,58,41,49,39,74,43,86,60,30,45,18,23,45,16,39,74,53,39,50,68,60,36,52,54,54,48,51,51,48,51,50,48,53,74,71,62,47,56,74,67,54,68,77,32,91

Mean predicted aligned error: 12.99 Å

Radius of gyration: 20.92 Å; Cα contacts (8 Å, |Δi|>4): 327; chains: 1; bounding box: 49×53×63 Å